Protein AF-A0A520I9J9-F1 (afdb_monomer_lite)

Structure (mmCIF, N/CA/C/O backbone):
data_AF-A0A520I9J9-F1
#
_entry.id   AF-A0A520I9J9-F1
#
loop_
_atom_site.group_PDB
_atom_site.id
_atom_site.type_symbol
_atom_site.label_atom_id
_atom_site.label_alt_id
_atom_site.label_comp_id
_atom_site.label_asym_id
_atom_site.label_entity_id
_atom_site.label_seq_id
_atom_site.pdbx_PDB_ins_code
_atom_site.Cartn_x
_atom_site.Cartn_y
_atom_site.Cartn_z
_atom_site.occupancy
_atom_site.B_iso_or_equiv
_atom_site.auth_seq_id
_atom_site.auth_comp_id
_atom_site.auth_asym_id
_atom_site.auth_atom_id
_atom_site.pdbx_PDB_model_num
ATOM 1 N N . MET A 1 1 ? 18.509 9.317 -24.321 1.00 61.00 1 MET A N 1
ATOM 2 C CA . MET A 1 1 ? 17.948 8.935 -23.003 1.00 61.00 1 MET A CA 1
ATOM 3 C C . MET A 1 1 ? 18.996 9.174 -21.924 1.00 61.00 1 MET A C 1
ATOM 5 O O . MET A 1 1 ? 20.173 9.001 -22.215 1.00 61.00 1 MET A O 1
ATOM 9 N N . SER A 1 2 ? 18.606 9.590 -20.712 1.00 85.62 2 SER A N 1
ATOM 10 C CA . SER A 1 2 ? 19.554 9.721 -19.590 1.00 85.62 2 SER A CA 1
ATOM 11 C C . SER A 1 2 ? 20.152 8.356 -19.222 1.00 85.62 2 SER A C 1
ATOM 13 O O . SER A 1 2 ? 19.470 7.339 -19.356 1.00 85.62 2 SER A O 1
ATOM 15 N N . LYS A 1 3 ? 21.386 8.324 -18.694 1.00 89.19 3 LYS A N 1
ATOM 16 C CA . LYS A 1 3 ? 22.019 7.098 -18.164 1.00 89.19 3 LYS A CA 1
ATOM 17 C C . LYS A 1 3 ? 21.125 6.389 -17.140 1.00 89.19 3 LYS A C 1
ATOM 19 O O . LYS A 1 3 ? 21.015 5.170 -17.158 1.00 89.19 3 LYS A O 1
ATOM 24 N N . THR A 1 4 ? 20.441 7.157 -16.292 1.00 89.75 4 THR A N 1
ATOM 25 C CA . THR A 1 4 ? 19.487 6.630 -15.305 1.00 89.75 4 THR A CA 1
ATOM 26 C C . THR A 1 4 ? 18.244 6.023 -15.944 1.00 89.75 4 THR A C 1
ATOM 28 O O . THR A 1 4 ? 17.786 4.984 -15.486 1.00 89.75 4 THR A O 1
ATOM 31 N N . THR A 1 5 ? 17.718 6.626 -17.013 1.00 90.94 5 THR A N 1
AT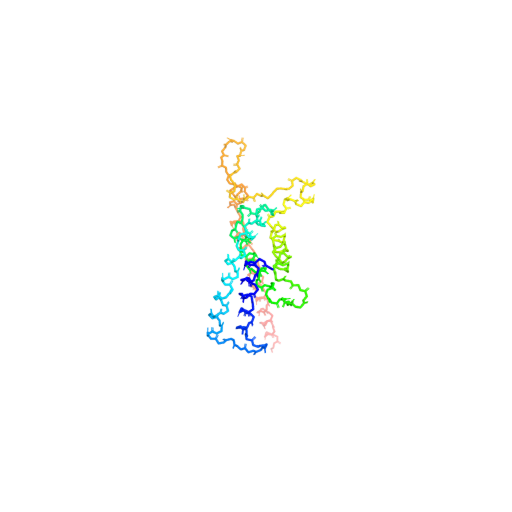OM 32 C CA . THR A 1 5 ? 16.583 6.069 -17.762 1.00 90.94 5 THR A CA 1
ATOM 33 C C . THR A 1 5 ? 16.965 4.739 -18.400 1.00 90.94 5 THR A C 1
ATOM 35 O O . THR A 1 5 ? 16.235 3.773 -18.251 1.00 90.94 5 THR A O 1
ATOM 38 N N . ILE A 1 6 ? 18.136 4.656 -19.038 1.00 92.81 6 ILE A N 1
ATOM 39 C CA . ILE A 1 6 ? 18.615 3.416 -19.668 1.00 92.81 6 ILE A CA 1
ATOM 40 C C . ILE A 1 6 ? 18.809 2.311 -18.623 1.00 92.81 6 ILE A C 1
ATOM 42 O O . ILE A 1 6 ? 18.350 1.191 -18.822 1.00 92.81 6 ILE A O 1
ATOM 46 N N . ALA A 1 7 ? 19.447 2.632 -17.492 1.00 93.56 7 ALA A N 1
ATOM 47 C CA . ALA A 1 7 ? 19.636 1.680 -16.399 1.00 93.56 7 ALA A CA 1
ATOM 48 C C . ALA A 1 7 ? 18.300 1.172 -15.836 1.00 93.56 7 ALA A C 1
ATOM 50 O O . ALA A 1 7 ? 18.178 -0.005 -15.507 1.00 93.56 7 ALA A O 1
ATOM 51 N N . LEU A 1 8 ? 17.296 2.050 -15.753 1.00 94.50 8 LEU A N 1
ATOM 52 C CA . LEU A 1 8 ? 15.964 1.680 -15.300 1.00 94.50 8 LEU A CA 1
ATOM 53 C C . LEU A 1 8 ? 15.271 0.729 -16.281 1.00 94.50 8 LEU A C 1
ATOM 55 O O . LEU A 1 8 ? 14.773 -0.304 -15.852 1.00 94.50 8 LEU A O 1
ATOM 59 N N . GLU A 1 9 ? 15.271 1.050 -17.576 1.00 94.88 9 GLU A N 1
ATOM 60 C CA . GLU A 1 9 ? 14.683 0.187 -18.612 1.00 94.88 9 GLU A CA 1
ATOM 61 C C . GLU A 1 9 ? 15.339 -1.199 -18.621 1.00 94.88 9 GLU A C 1
ATOM 63 O O . GLU A 1 9 ? 14.649 -2.214 -18.677 1.00 94.88 9 GLU A O 1
ATOM 68 N N . HIS A 1 10 ? 16.667 -1.254 -18.487 1.00 94.44 10 HIS A N 1
ATOM 69 C CA . HIS A 1 10 ? 17.396 -2.517 -18.405 1.00 94.44 10 HIS A CA 1
ATOM 70 C C . HIS A 1 10 ? 16.993 -3.340 -17.174 1.00 94.44 10 HIS A C 1
ATOM 72 O O . HIS A 1 10 ? 16.712 -4.530 -17.294 1.00 94.44 10 HIS A O 1
ATOM 78 N N . ALA A 1 11 ? 16.939 -2.719 -15.991 1.00 94.69 11 ALA A N 1
ATOM 79 C CA . ALA A 1 11 ? 16.547 -3.412 -14.765 1.00 94.69 11 ALA A CA 1
ATOM 80 C C . ALA A 1 11 ? 15.098 -3.929 -14.837 1.00 94.69 11 ALA A C 1
ATOM 82 O O . ALA A 1 11 ? 14.816 -5.042 -14.406 1.00 94.69 11 ALA A O 1
ATOM 83 N N . VAL A 1 12 ? 14.184 -3.159 -15.435 1.00 95.81 12 VAL A N 1
ATOM 84 C CA . VAL A 1 12 ? 12.790 -3.577 -15.654 1.00 95.81 12 VAL A CA 1
ATOM 85 C C . VAL A 1 12 ? 12.706 -4.746 -16.633 1.00 95.81 12 VAL A C 1
ATOM 87 O O . VAL A 1 12 ? 11.994 -5.714 -16.364 1.00 95.81 12 VAL A O 1
ATOM 90 N N . ALA A 1 13 ? 13.459 -4.700 -17.734 1.00 94.81 13 ALA A N 1
ATOM 91 C CA . ALA A 1 13 ? 13.534 -5.807 -18.682 1.00 94.81 13 ALA A CA 1
ATOM 92 C C . ALA A 1 13 ? 14.060 -7.092 -18.017 1.00 94.81 13 ALA A C 1
ATOM 94 O O . ALA A 1 13 ? 13.535 -8.171 -18.280 1.00 94.81 13 ALA A O 1
ATOM 95 N N . GLU A 1 14 ? 15.034 -6.983 -17.109 1.00 94.50 14 GLU A N 1
ATOM 96 C CA . GLU A 1 14 ? 15.558 -8.116 -16.338 1.00 94.50 14 GLU A CA 1
ATOM 97 C C . GLU A 1 14 ? 14.515 -8.706 -15.376 1.00 94.50 14 GLU A C 1
ATOM 99 O O . GLU A 1 14 ? 14.405 -9.930 -15.273 1.00 94.50 14 GLU A O 1
ATOM 104 N N . VAL A 1 15 ? 13.694 -7.871 -14.723 1.00 94.25 15 VAL A N 1
ATOM 105 C CA . VAL A 1 15 ? 12.554 -8.359 -13.924 1.00 94.25 15 VAL A CA 1
ATOM 106 C C . VAL A 1 15 ? 11.587 -9.141 -14.811 1.00 94.25 15 VAL A C 1
ATOM 108 O O . VAL A 1 15 ? 11.215 -10.262 -14.471 1.00 94.25 15 VAL A O 1
ATOM 111 N N . ILE A 1 16 ? 11.201 -8.576 -15.959 1.00 92.81 16 ILE A N 1
ATOM 112 C CA . ILE A 1 16 ? 10.233 -9.192 -16.879 1.00 92.81 16 ILE A CA 1
ATOM 113 C C . ILE A 1 16 ? 10.770 -10.515 -17.439 1.00 92.81 16 ILE A C 1
ATOM 115 O O . ILE A 1 16 ? 10.036 -11.499 -17.469 1.00 92.81 16 ILE A O 1
ATOM 119 N N . ALA A 1 17 ? 12.050 -10.573 -17.814 1.00 92.56 17 ALA A N 1
ATOM 120 C CA . ALA A 1 17 ? 12.686 -11.773 -18.358 1.00 92.56 17 ALA A CA 1
ATOM 121 C C . ALA A 1 17 ? 12.743 -12.945 -17.361 1.00 92.56 17 ALA A C 1
ATOM 123 O O . ALA A 1 17 ? 12.765 -14.103 -17.772 1.00 92.56 17 ALA A O 1
ATOM 124 N N . ASN A 1 18 ? 12.761 -12.658 -16.055 1.00 92.06 18 ASN A N 1
ATOM 125 C CA . ASN A 1 18 ? 12.791 -13.676 -15.004 1.00 92.06 18 ASN A CA 1
ATOM 126 C C . ASN A 1 18 ? 11.399 -14.056 -14.473 1.00 92.06 18 ASN A C 1
ATOM 128 O O . ASN A 1 18 ? 11.303 -14.886 -13.565 1.00 92.06 18 ASN A O 1
ATOM 132 N N . ARG A 1 19 ? 10.313 -13.496 -15.025 1.00 87.25 19 ARG A N 1
ATOM 133 C CA . ARG A 1 19 ? 8.951 -13.890 -14.646 1.00 87.25 19 ARG A CA 1
ATOM 134 C C . ARG A 1 19 ? 8.604 -15.276 -15.198 1.00 87.25 19 ARG A C 1
ATOM 136 O O . ARG A 1 19 ? 8.955 -15.591 -16.336 1.00 87.25 19 ARG A O 1
ATOM 143 N N . PRO A 1 20 ? 7.902 -16.114 -14.418 1.00 87.75 20 PRO A N 1
ATOM 144 C CA . PRO A 1 20 ? 7.392 -17.374 -14.934 1.00 87.75 20 PRO A CA 1
ATOM 145 C C . PRO A 1 20 ? 6.323 -17.118 -16.002 1.00 87.75 20 PRO A C 1
ATOM 147 O O . PRO A 1 20 ? 5.615 -16.109 -15.969 1.00 87.75 20 PRO A O 1
ATOM 150 N N . ALA A 1 21 ? 6.180 -18.060 -16.934 1.00 85.88 21 ALA A N 1
ATOM 151 C CA . ALA A 1 21 ? 5.060 -18.050 -17.865 1.00 85.88 21 ALA A CA 1
ATOM 152 C C . ALA A 1 21 ? 3.721 -18.183 -17.104 1.00 85.88 21 ALA A C 1
ATOM 154 O O . ALA A 1 21 ? 3.693 -18.779 -16.020 1.00 85.88 21 ALA A O 1
ATOM 155 N N . PRO A 1 22 ? 2.607 -17.666 -17.655 1.00 84.69 22 PRO A N 1
ATOM 156 C CA . PRO A 1 22 ? 1.294 -17.790 -17.030 1.00 84.69 22 PRO A CA 1
ATOM 157 C C . PRO A 1 22 ? 0.969 -19.249 -16.684 1.00 84.69 22 PRO A C 1
ATOM 159 O O . PRO A 1 22 ? 1.061 -20.129 -17.536 1.00 84.69 22 PRO A O 1
ATOM 162 N N . GLY A 1 23 ? 0.609 -19.506 -15.425 1.00 85.56 23 GLY A N 1
ATOM 163 C CA . GLY A 1 23 ? 0.272 -20.848 -14.935 1.00 85.56 23 GLY A CA 1
ATOM 164 C C . GLY A 1 23 ? 1.463 -21.733 -14.546 1.00 85.56 23 GLY A C 1
ATOM 165 O O . GLY A 1 23 ? 1.248 -22.860 -14.109 1.00 85.56 23 GLY A O 1
ATOM 166 N N . VAL A 1 24 ? 2.705 -21.248 -14.654 1.00 90.88 24 VAL A N 1
ATOM 167 C CA . VAL A 1 24 ? 3.907 -22.000 -14.261 1.00 90.88 24 VAL A CA 1
ATOM 168 C C . VAL A 1 24 ? 4.433 -21.503 -12.915 1.00 90.88 24 VAL A C 1
ATOM 170 O O . VAL A 1 24 ? 4.550 -20.302 -12.675 1.00 90.88 24 VAL A O 1
ATOM 173 N N . ALA A 1 25 ? 4.791 -22.430 -12.026 1.00 88.81 25 ALA A N 1
ATOM 174 C CA . ALA A 1 25 ? 5.438 -22.076 -10.770 1.00 88.81 25 ALA A CA 1
ATOM 175 C C . ALA A 1 25 ? 6.8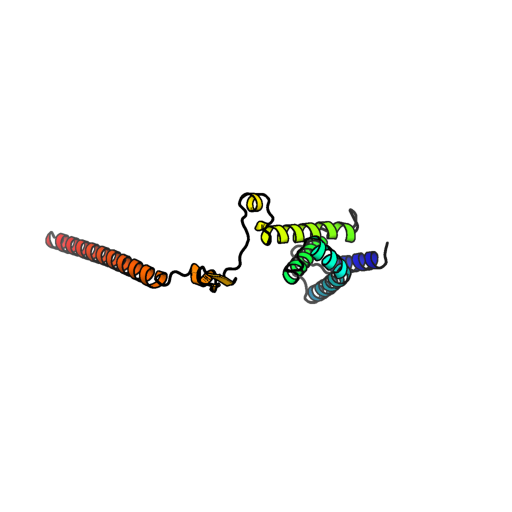66 -21.546 -11.030 1.00 88.81 25 ALA A C 1
ATOM 177 O O . ALA A 1 25 ? 7.643 -22.203 -11.727 1.00 88.81 25 ALA A O 1
ATOM 178 N N . PRO A 1 26 ? 7.257 -20.390 -10.462 1.00 89.94 26 PRO A N 1
ATOM 179 C CA . PRO A 1 26 ? 8.605 -19.865 -10.636 1.00 89.94 26 PRO A CA 1
ATOM 180 C C . PRO A 1 26 ? 9.636 -20.739 -9.922 1.00 89.94 26 PRO A C 1
ATOM 182 O O . PRO A 1 26 ? 9.460 -21.092 -8.751 1.00 89.94 26 PRO A O 1
ATOM 185 N N . THR A 1 27 ? 10.745 -21.023 -10.605 1.00 93.06 27 THR A N 1
ATOM 186 C CA . THR A 1 27 ? 11.903 -21.705 -10.011 1.00 93.06 27 THR A CA 1
ATOM 187 C C . THR A 1 27 ? 12.578 -20.829 -8.950 1.00 93.06 27 THR A C 1
ATOM 189 O O . THR A 1 27 ? 12.511 -19.600 -9.006 1.00 93.06 27 THR A O 1
ATOM 192 N N . MET A 1 28 ? 13.299 -21.441 -8.003 1.00 92.56 28 MET A N 1
ATOM 193 C CA . MET A 1 28 ? 14.046 -20.697 -6.972 1.00 92.56 28 MET A CA 1
ATOM 194 C C . MET A 1 28 ? 15.021 -19.677 -7.573 1.00 92.56 28 MET A C 1
ATOM 196 O O . MET A 1 28 ? 15.128 -18.555 -7.085 1.00 92.56 28 MET A O 1
ATOM 200 N N . ARG A 1 29 ? 15.691 -20.038 -8.673 1.00 92.94 29 ARG A N 1
ATOM 201 C CA . ARG A 1 29 ? 16.609 -19.139 -9.380 1.00 92.94 29 ARG A CA 1
ATOM 202 C C . ARG A 1 29 ? 15.879 -17.937 -9.982 1.00 92.94 29 ARG A C 1
ATOM 204 O O . ARG A 1 29 ? 16.360 -16.820 -9.830 1.00 92.94 29 ARG A O 1
ATOM 211 N N . GLN A 1 30 ? 14.735 -18.156 -10.632 1.00 92.38 30 GLN A N 1
ATOM 212 C CA . GLN A 1 30 ? 13.920 -17.072 -11.192 1.00 92.38 30 GLN A CA 1
ATOM 213 C C . GLN A 1 30 ? 13.443 -16.106 -10.109 1.00 92.38 30 GLN A C 1
ATOM 215 O O . GLN A 1 30 ? 13.555 -14.903 -10.304 1.00 92.38 30 GLN A O 1
ATOM 220 N N . ARG A 1 31 ? 12.993 -16.620 -8.954 1.00 91.00 31 ARG A N 1
ATOM 221 C CA . ARG A 1 31 ? 12.587 -15.784 -7.810 1.00 91.00 31 ARG A CA 1
ATOM 222 C C . ARG A 1 31 ? 13.722 -14.869 -7.357 1.00 91.00 31 ARG A C 1
ATOM 224 O O . ARG A 1 31 ? 13.572 -13.658 -7.379 1.00 91.00 31 ARG A O 1
ATOM 231 N N . ILE A 1 32 ? 14.891 -15.444 -7.065 1.00 94.06 32 ILE A N 1
ATOM 232 C CA . ILE A 1 32 ? 16.059 -14.684 -6.594 1.00 94.06 32 ILE A CA 1
ATOM 233 C C . ILE A 1 32 ? 16.489 -13.618 -7.614 1.00 94.06 32 ILE A C 1
ATOM 235 O O . ILE A 1 32 ? 16.821 -12.495 -7.235 1.00 94.06 32 ILE A O 1
ATOM 239 N N . LEU A 1 33 ? 16.503 -13.957 -8.908 1.00 93.88 33 LEU A N 1
ATOM 240 C CA . LEU A 1 33 ? 16.885 -13.011 -9.959 1.00 93.88 33 LEU A CA 1
ATOM 241 C C . LEU A 1 33 ? 15.845 -11.898 -10.134 1.00 93.88 33 LEU A C 1
ATOM 243 O O . LEU A 1 33 ? 16.229 -10.733 -10.232 1.00 93.88 33 LEU A O 1
ATOM 247 N N . ALA A 1 34 ? 14.554 -12.233 -10.112 1.00 91.88 34 ALA A N 1
ATOM 248 C CA . ALA A 1 34 ? 13.472 -11.258 -10.179 1.00 91.88 34 ALA A CA 1
ATOM 249 C C . ALA A 1 34 ? 13.504 -10.300 -8.978 1.00 91.88 34 ALA A C 1
ATOM 251 O O . ALA A 1 34 ? 13.451 -9.088 -9.176 1.00 91.88 34 ALA A O 1
ATOM 252 N N . ASP A 1 35 ? 13.683 -10.816 -7.759 1.00 93.50 35 ASP A N 1
ATOM 253 C CA . ASP A 1 35 ? 13.762 -10.012 -6.534 1.00 93.50 35 ASP A CA 1
ATOM 254 C C . ASP A 1 35 ? 14.975 -9.076 -6.554 1.00 93.50 35 ASP A C 1
ATOM 256 O O . ASP A 1 35 ? 14.875 -7.892 -6.223 1.00 93.50 35 ASP A O 1
ATOM 260 N N . ARG A 1 36 ? 16.133 -9.574 -7.007 1.00 95.31 36 ARG A N 1
ATOM 261 C CA . ARG A 1 36 ? 17.348 -8.763 -7.148 1.00 95.31 36 ARG A CA 1
ATOM 262 C C . ARG A 1 36 ? 17.168 -7.647 -8.175 1.00 95.31 36 ARG A C 1
ATOM 264 O O . ARG A 1 36 ? 17.564 -6.509 -7.913 1.00 95.31 36 ARG A O 1
ATOM 271 N N . ALA A 1 37 ? 16.589 -7.962 -9.331 1.00 94.69 37 ALA A N 1
ATOM 272 C CA . ALA A 1 37 ? 16.315 -6.981 -10.374 1.00 94.69 37 ALA A CA 1
ATOM 273 C C . ALA A 1 37 ? 15.279 -5.947 -9.897 1.00 94.69 37 ALA A C 1
ATOM 275 O O . ALA A 1 37 ? 15.466 -4.745 -10.093 1.00 94.69 37 ALA A O 1
ATOM 276 N N . PHE A 1 38 ? 14.248 -6.378 -9.167 1.00 96.19 38 PHE A N 1
ATOM 277 C CA . PHE A 1 38 ? 13.250 -5.491 -8.571 1.00 96.19 38 PHE A CA 1
ATOM 278 C C . PHE A 1 38 ? 13.870 -4.547 -7.531 1.00 96.19 38 PHE A C 1
ATOM 280 O O . PHE A 1 38 ? 13.644 -3.336 -7.577 1.00 96.19 38 PHE A O 1
ATOM 287 N N . ALA A 1 39 ? 14.738 -5.055 -6.654 1.00 96.31 39 ALA A N 1
ATOM 288 C CA . ALA A 1 39 ? 15.484 -4.229 -5.707 1.00 96.31 39 ALA A CA 1
ATOM 289 C C . ALA A 1 39 ? 16.368 -3.184 -6.417 1.00 96.31 39 ALA A C 1
ATOM 291 O O . ALA A 1 39 ? 16.483 -2.043 -5.958 1.00 96.31 39 ALA A O 1
ATOM 292 N N . ALA A 1 40 ? 16.959 -3.531 -7.566 1.00 96.50 40 ALA A N 1
ATOM 293 C CA . ALA A 1 40 ? 17.713 -2.582 -8.382 1.00 96.50 40 ALA A CA 1
ATOM 294 C C . ALA A 1 40 ? 16.813 -1.476 -8.965 1.00 96.50 40 ALA A C 1
ATOM 296 O O . ALA A 1 40 ? 17.185 -0.301 -8.908 1.00 96.50 40 ALA A O 1
ATOM 297 N N . VAL A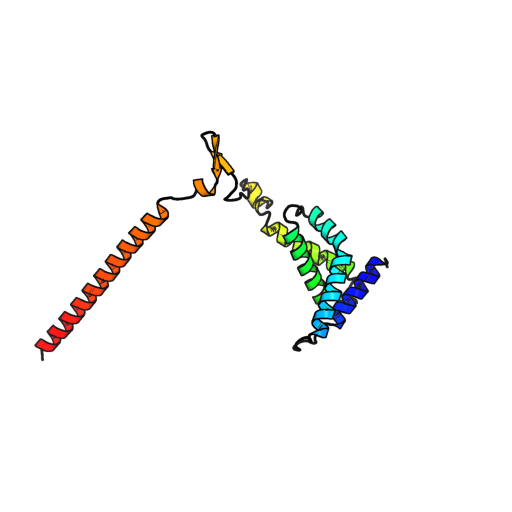 1 41 ? 15.614 -1.822 -9.449 1.00 97.00 41 VAL A N 1
ATOM 298 C CA . VAL A 1 41 ? 14.605 -0.845 -9.898 1.00 97.00 41 VAL A CA 1
ATOM 299 C C . VAL A 1 41 ? 14.253 0.126 -8.769 1.00 97.00 41 VAL A C 1
ATOM 301 O O . VAL A 1 41 ? 14.327 1.344 -8.967 1.00 97.00 41 VAL A O 1
ATOM 304 N N . LEU A 1 42 ? 13.934 -0.387 -7.574 1.00 97.19 42 LEU A N 1
ATOM 305 C CA . LEU A 1 42 ? 13.611 0.445 -6.410 1.00 97.19 42 LEU A CA 1
ATOM 306 C C . LEU A 1 42 ? 14.761 1.389 -6.053 1.00 97.19 42 LEU A C 1
ATOM 308 O O . LEU A 1 42 ? 14.537 2.581 -5.843 1.00 97.19 42 LEU A O 1
ATOM 312 N N . LYS A 1 43 ? 16.007 0.903 -6.075 1.00 97.12 43 LYS A N 1
ATOM 313 C CA . LYS A 1 43 ? 17.194 1.727 -5.806 1.00 97.12 43 LYS A CA 1
ATOM 314 C C . LYS A 1 43 ? 17.350 2.880 -6.803 1.00 97.12 43 LYS A C 1
ATOM 316 O O . LYS A 1 43 ? 17.693 3.991 -6.396 1.00 97.12 43 LYS A O 1
ATOM 321 N N . ILE A 1 44 ? 17.090 2.640 -8.091 1.00 96.56 44 ILE A N 1
ATOM 322 C CA . ILE A 1 44 ? 17.172 3.671 -9.141 1.00 96.56 44 ILE A CA 1
ATOM 323 C C . ILE A 1 44 ? 16.045 4.703 -8.985 1.00 96.56 44 ILE A C 1
ATOM 325 O O . ILE A 1 44 ? 16.278 5.905 -9.134 1.00 96.56 44 ILE A O 1
ATOM 329 N N . ILE A 1 45 ? 14.827 4.253 -8.672 1.00 95.88 45 ILE A N 1
ATOM 330 C CA . ILE A 1 45 ? 13.642 5.111 -8.536 1.00 95.88 45 ILE A CA 1
ATOM 331 C C . ILE A 1 45 ? 13.581 5.838 -7.181 1.00 95.88 45 ILE A C 1
ATOM 333 O O . ILE A 1 45 ? 12.916 6.872 -7.087 1.00 95.88 45 ILE A O 1
ATOM 337 N N . ALA A 1 46 ? 14.301 5.384 -6.153 1.00 96.38 46 ALA A N 1
ATOM 338 C CA . ALA A 1 46 ? 14.218 5.911 -4.789 1.00 96.38 46 ALA A CA 1
ATOM 339 C C . ALA A 1 46 ? 14.237 7.453 -4.678 1.00 96.38 46 ALA A C 1
ATOM 341 O O . ALA A 1 46 ? 13.369 7.999 -3.997 1.00 96.38 46 ALA A O 1
ATOM 342 N N . PRO A 1 47 ? 15.120 8.216 -5.361 1.00 95.69 47 PRO A N 1
ATOM 343 C CA . PRO A 1 47 ? 15.087 9.682 -5.293 1.00 95.69 47 PRO A CA 1
ATOM 344 C C . PRO A 1 47 ? 13.749 10.287 -5.738 1.00 95.69 47 PRO A C 1
ATOM 346 O O . PRO A 1 47 ? 13.311 11.301 -5.196 1.00 95.69 47 PRO A O 1
ATOM 349 N N . ARG A 1 48 ? 13.087 9.652 -6.708 1.00 94.50 48 ARG A N 1
ATOM 350 C CA . ARG A 1 48 ? 11.789 10.070 -7.230 1.00 94.50 48 ARG A CA 1
ATOM 351 C C . ARG A 1 48 ? 10.653 9.728 -6.273 1.00 94.50 48 ARG A C 1
ATOM 353 O O . ARG A 1 48 ? 9.784 10.570 -6.074 1.00 94.50 48 ARG A O 1
ATOM 360 N N . ILE A 1 49 ? 10.693 8.552 -5.645 1.00 97.00 49 ILE A N 1
ATOM 361 C CA . ILE A 1 49 ? 9.764 8.194 -4.560 1.00 97.00 49 ILE A CA 1
ATOM 362 C C . ILE A 1 49 ? 9.856 9.242 -3.452 1.00 97.00 49 ILE A C 1
ATOM 364 O O . ILE A 1 49 ? 8.854 9.862 -3.115 1.00 97.00 49 ILE A O 1
ATOM 368 N N . ARG A 1 50 ? 11.072 9.560 -2.989 1.00 97.50 50 ARG A N 1
ATOM 369 C CA . ARG A 1 50 ? 11.296 10.606 -1.975 1.00 97.50 50 ARG A CA 1
ATOM 370 C C . ARG A 1 50 ? 10.730 11.965 -2.375 1.00 97.50 50 ARG A C 1
ATOM 372 O O . ARG A 1 50 ? 10.226 12.697 -1.529 1.00 97.50 50 ARG A O 1
ATOM 379 N N . HIS A 1 51 ? 10.851 12.334 -3.649 1.00 96.69 51 HIS A N 1
ATOM 380 C CA . HIS A 1 51 ? 10.265 13.570 -4.160 1.00 96.69 51 HIS A CA 1
ATOM 381 C C . HIS A 1 51 ? 8.733 13.541 -4.082 1.00 96.69 51 HIS A C 1
ATOM 383 O O . HIS A 1 51 ? 8.142 14.475 -3.541 1.00 96.69 51 HIS A O 1
ATOM 389 N N . PHE A 1 52 ? 8.096 12.465 -4.551 1.00 96.94 52 PHE A N 1
ATOM 390 C CA . PHE A 1 52 ? 6.640 12.358 -4.517 1.00 96.94 52 PHE A CA 1
ATOM 391 C C . PHE A 1 52 ? 6.079 12.242 -3.096 1.00 96.94 52 PHE A C 1
ATOM 393 O O . PHE A 1 52 ? 5.097 12.914 -2.805 1.00 96.94 52 PHE A O 1
ATOM 400 N N . ILE A 1 53 ? 6.712 11.497 -2.185 1.00 96.88 53 ILE A N 1
ATOM 401 C CA . ILE A 1 53 ? 6.274 11.419 -0.778 1.00 96.88 53 ILE A CA 1
ATOM 402 C C . ILE A 1 53 ? 6.176 12.824 -0.166 1.00 96.88 53 ILE A C 1
ATOM 404 O O . ILE A 1 53 ? 5.151 13.179 0.418 1.00 96.88 53 ILE A O 1
ATOM 408 N N . ARG A 1 54 ? 7.197 13.668 -0.381 1.00 96.69 54 ARG A N 1
ATOM 409 C CA . ARG A 1 54 ? 7.179 15.067 0.077 1.00 96.69 54 ARG A CA 1
ATOM 410 C C . ARG A 1 54 ? 6.100 15.891 -0.620 1.00 96.69 54 ARG A C 1
ATOM 412 O O . ARG A 1 54 ? 5.388 16.631 0.047 1.00 96.69 54 ARG A O 1
ATOM 419 N N . GLN A 1 55 ? 5.955 15.756 -1.940 1.00 95.38 55 GLN A N 1
ATOM 420 C CA . GLN A 1 55 ? 4.951 16.497 -2.712 1.00 95.38 55 GLN A CA 1
ATOM 421 C C . GLN A 1 55 ? 3.515 16.179 -2.264 1.00 95.38 55 GLN A C 1
ATOM 423 O O . GLN A 1 55 ? 2.659 17.060 -2.260 1.00 95.38 55 GLN A O 1
ATOM 428 N N . TYR A 1 56 ? 3.254 14.931 -1.879 1.00 94.12 56 TYR A N 1
ATOM 429 C CA . TYR A 1 56 ? 1.950 14.484 -1.393 1.00 94.12 56 TYR A CA 1
ATOM 430 C C . TYR A 1 56 ? 1.737 14.745 0.107 1.00 94.12 56 TYR A C 1
ATOM 432 O O . TYR A 1 56 ? 0.665 14.435 0.620 1.00 94.12 56 TYR A O 1
ATOM 440 N N . GLY A 1 57 ? 2.712 15.345 0.801 1.00 92.56 57 GLY A N 1
ATOM 441 C CA . GLY A 1 57 ? 2.612 15.695 2.220 1.00 92.56 57 GLY A CA 1
ATOM 442 C C . GLY A 1 57 ? 2.718 14.501 3.172 1.00 92.56 57 GLY A C 1
ATOM 443 O O . GLY A 1 57 ? 2.341 14.615 4.330 1.00 92.56 57 GLY A O 1
ATOM 444 N N . LEU A 1 58 ? 3.233 13.359 2.712 1.00 94.69 58 LEU A N 1
ATOM 445 C CA . LEU A 1 58 ? 3.257 12.097 3.461 1.00 94.69 58 LEU A CA 1
ATOM 446 C C . LEU A 1 58 ? 4.548 11.894 4.271 1.00 94.69 58 LEU A C 1
ATOM 448 O O . LEU A 1 58 ? 4.891 10.773 4.624 1.00 94.69 58 LEU A O 1
ATOM 452 N N . THR A 1 59 ? 5.282 12.965 4.587 1.00 93.50 59 THR A N 1
ATOM 453 C CA . THR A 1 59 ? 6.555 12.879 5.328 1.00 93.50 59 THR A CA 1
ATOM 454 C C . THR A 1 59 ? 6.389 12.250 6.717 1.00 93.50 59 THR A C 1
ATOM 456 O O . THR A 1 59 ? 7.287 11.548 7.164 1.00 93.50 59 THR A O 1
ATOM 459 N N . GLY A 1 60 ? 5.242 12.461 7.376 1.00 90.31 60 GLY A N 1
ATOM 460 C CA . GLY A 1 60 ? 4.915 11.827 8.662 1.00 90.31 60 GLY A CA 1
ATOM 461 C C . GLY A 1 60 ? 4.518 10.348 8.566 1.00 90.31 60 GLY A C 1
ATOM 462 O O . GLY A 1 60 ? 4.406 9.689 9.589 1.00 90.31 60 GLY A O 1
ATOM 463 N N . HIS A 1 61 ? 4.332 9.826 7.349 1.00 93.06 61 HIS A N 1
ATOM 464 C CA . HIS A 1 61 ? 3.946 8.440 7.055 1.00 93.06 61 HIS A CA 1
ATOM 465 C C . HIS A 1 61 ? 4.925 7.828 6.050 1.00 93.06 61 HIS A C 1
ATOM 467 O O . HIS A 1 61 ? 4.532 7.258 5.031 1.00 93.06 61 HIS A O 1
ATOM 473 N N . TRP A 1 62 ? 6.219 8.050 6.288 1.00 94.75 62 TRP A N 1
ATOM 474 C CA . TRP A 1 62 ? 7.262 7.748 5.316 1.00 94.75 62 TRP A CA 1
ATOM 475 C C . TRP A 1 62 ? 7.297 6.265 4.939 1.00 94.75 62 TRP A C 1
ATOM 477 O O . TRP A 1 62 ? 7.278 5.945 3.751 1.00 94.75 62 TRP A O 1
ATOM 487 N N . ASP A 1 63 ? 7.294 5.384 5.937 1.00 96.00 63 ASP A N 1
ATOM 488 C CA . ASP A 1 63 ? 7.417 3.938 5.736 1.00 96.00 63 ASP A CA 1
ATOM 489 C C . ASP A 1 63 ? 6.227 3.382 4.942 1.00 96.00 63 ASP A C 1
ATOM 491 O O . ASP A 1 63 ? 6.411 2.667 3.953 1.00 96.00 63 ASP A O 1
ATOM 495 N N . ASP A 1 64 ? 5.006 3.799 5.290 1.00 96.31 64 ASP A N 1
ATOM 496 C CA . ASP A 1 64 ? 3.788 3.423 4.564 1.00 96.31 64 ASP A CA 1
ATOM 497 C C . ASP A 1 64 ? 3.809 3.932 3.118 1.00 96.31 64 ASP A C 1
ATOM 499 O O . ASP A 1 64 ? 3.425 3.228 2.177 1.00 96.31 64 ASP A O 1
ATOM 503 N N . ALA A 1 65 ? 4.269 5.169 2.918 1.00 97.25 65 ALA A N 1
ATOM 504 C CA . ALA A 1 65 ? 4.341 5.785 1.602 1.00 97.25 65 ALA A CA 1
ATOM 505 C C . ALA A 1 65 ? 5.408 5.126 0.716 1.00 97.25 65 ALA A C 1
ATOM 507 O O . ALA A 1 65 ? 5.188 4.960 -0.489 1.00 97.25 65 ALA A O 1
ATOM 508 N N . GLU A 1 66 ? 6.533 4.704 1.293 1.00 97.12 66 GLU A N 1
ATOM 509 C CA . GLU A 1 66 ? 7.572 3.942 0.604 1.00 97.12 66 GLU A CA 1
ATOM 510 C C . GLU A 1 66 ? 7.060 2.561 0.175 1.00 97.12 66 GLU A C 1
ATOM 512 O O . GLU A 1 66 ? 7.222 2.186 -0.991 1.00 97.12 66 GLU A O 1
ATOM 517 N N . GLN A 1 67 ? 6.351 1.849 1.056 1.00 96.62 67 GLN A N 1
ATOM 518 C CA . GLN A 1 67 ? 5.730 0.563 0.725 1.00 96.62 67 GLN A CA 1
ATOM 519 C C . GLN A 1 67 ? 4.660 0.696 -0.367 1.00 96.62 67 GLN A C 1
ATOM 521 O O . GLN A 1 67 ? 4.670 -0.063 -1.339 1.00 96.62 67 GLN A O 1
ATOM 526 N N . CYS A 1 68 ? 3.779 1.697 -0.272 1.00 97.25 68 CYS A N 1
ATOM 527 C CA . CYS A 1 68 ? 2.785 1.976 -1.314 1.00 97.25 68 CYS A CA 1
ATOM 528 C C . CYS A 1 68 ? 3.455 2.264 -2.665 1.00 97.25 68 CYS A C 1
ATOM 530 O O . CYS A 1 68 ? 3.005 1.783 -3.707 1.00 97.25 68 CYS A O 1
ATOM 532 N N . CYS A 1 69 ? 4.570 2.997 -2.662 1.00 97.56 69 CYS A N 1
ATOM 533 C CA . CYS A 1 69 ? 5.354 3.224 -3.870 1.00 97.56 69 CYS A CA 1
ATOM 534 C C . CYS A 1 69 ? 5.973 1.932 -4.419 1.00 97.56 69 CYS A C 1
ATOM 536 O O . CYS A 1 69 ? 5.965 1.742 -5.633 1.00 97.56 69 CYS A O 1
ATOM 538 N N . ALA A 1 70 ? 6.479 1.035 -3.568 1.00 97.06 70 ALA A N 1
ATOM 539 C CA . ALA A 1 70 ? 7.011 -0.257 -4.004 1.00 97.06 70 ALA A CA 1
ATOM 540 C C . ALA A 1 70 ? 5.928 -1.127 -4.670 1.00 97.06 70 ALA A C 1
ATOM 542 O O . ALA A 1 70 ? 6.171 -1.690 -5.739 1.00 97.06 70 ALA A O 1
ATOM 543 N N . ILE A 1 71 ? 4.713 -1.155 -4.111 1.00 96.19 71 ILE A N 1
ATOM 544 C CA . ILE A 1 71 ? 3.542 -1.804 -4.729 1.00 96.19 71 ILE A CA 1
ATOM 545 C C . ILE A 1 71 ? 3.225 -1.158 -6.084 1.00 96.19 71 ILE A C 1
ATOM 547 O O . ILE A 1 71 ? 3.033 -1.862 -7.077 1.00 96.19 71 ILE A O 1
ATOM 551 N N . GLY A 1 72 ? 3.234 0.176 -6.154 1.00 96.88 72 GLY A N 1
ATOM 552 C CA . GLY A 1 72 ? 3.027 0.917 -7.398 1.00 96.88 72 GLY A CA 1
ATOM 553 C C . GLY A 1 72 ? 4.066 0.590 -8.470 1.00 96.88 72 GLY A C 1
ATOM 554 O O . GLY A 1 72 ? 3.712 0.407 -9.633 1.00 96.88 72 GLY A O 1
ATOM 555 N N . VAL A 1 73 ? 5.342 0.450 -8.097 1.00 97.31 73 VAL A N 1
ATOM 556 C CA . VAL A 1 73 ? 6.408 0.006 -9.010 1.00 97.31 73 VAL A CA 1
ATOM 557 C C . VAL A 1 73 ? 6.163 -1.430 -9.466 1.00 97.31 73 VAL A C 1
ATOM 559 O O . VAL A 1 73 ? 6.266 -1.699 -10.659 1.00 97.31 73 VAL A O 1
ATOM 562 N N . HIS A 1 74 ? 5.799 -2.344 -8.565 1.00 95.81 74 HIS A N 1
ATOM 563 C CA . HIS A 1 74 ? 5.495 -3.730 -8.926 1.00 95.81 74 HIS A CA 1
ATOM 564 C C . HIS A 1 74 ? 4.371 -3.810 -9.968 1.00 95.81 74 HIS A C 1
ATOM 566 O O . HIS A 1 74 ? 4.563 -4.376 -11.047 1.00 95.81 74 HIS A O 1
ATOM 572 N N . ARG A 1 75 ? 3.239 -3.150 -9.691 1.00 95.31 75 ARG A N 1
ATOM 573 C CA . ARG A 1 75 ? 2.092 -3.045 -10.609 1.00 95.31 75 ARG A CA 1
ATOM 574 C C . ARG A 1 75 ? 2.468 -2.368 -11.924 1.00 95.31 75 ARG A C 1
ATOM 576 O O . ARG A 1 75 ? 2.022 -2.790 -12.989 1.00 95.31 75 ARG A O 1
ATOM 583 N N . ALA A 1 76 ? 3.327 -1.347 -11.876 1.00 96.25 76 ALA A N 1
ATOM 584 C CA . ALA A 1 76 ? 3.847 -0.711 -13.080 1.00 96.25 76 ALA A CA 1
ATOM 585 C C . ALA A 1 76 ? 4.609 -1.714 -13.953 1.00 96.25 76 ALA A C 1
ATOM 587 O O . ALA A 1 76 ? 4.408 -1.726 -15.157 1.00 96.25 76 ALA A O 1
ATOM 588 N N . ILE A 1 77 ? 5.453 -2.575 -13.378 1.00 95.25 77 ILE A N 1
ATOM 589 C CA . ILE A 1 77 ? 6.195 -3.584 -14.150 1.00 95.25 77 ILE A CA 1
ATOM 590 C C . ILE A 1 77 ? 5.243 -4.655 -14.707 1.00 95.25 77 ILE A C 1
ATOM 592 O O . ILE A 1 77 ? 5.481 -5.189 -15.785 1.00 95.25 77 ILE A O 1
ATOM 596 N N . GLU A 1 78 ? 4.173 -5.017 -13.995 1.00 92.31 78 GLU A N 1
ATOM 597 C CA . GLU A 1 78 ? 3.153 -5.963 -14.493 1.00 92.31 78 GLU A CA 1
ATOM 598 C C . GLU A 1 78 ? 2.417 -5.455 -15.732 1.00 92.31 78 GLU A C 1
ATOM 600 O O . GLU A 1 78 ? 2.244 -6.206 -16.686 1.00 92.31 78 GLU A O 1
ATOM 605 N N . ALA A 1 79 ? 2.033 -4.180 -15.739 1.00 93.44 79 ALA A N 1
ATOM 606 C CA . ALA A 1 79 ? 1.275 -3.575 -16.831 1.00 93.44 79 ALA A CA 1
ATOM 607 C C . ALA A 1 79 ? 2.152 -2.855 -17.876 1.00 93.44 79 ALA A C 1
ATOM 609 O O . ALA A 1 79 ? 1.621 -2.152 -18.739 1.00 93.44 79 ALA A O 1
ATOM 610 N N . TYR A 1 80 ? 3.481 -2.967 -17.784 1.00 95.38 80 TYR A N 1
ATOM 611 C CA . TYR A 1 80 ? 4.391 -2.215 -18.643 1.00 95.38 80 TYR A CA 1
ATOM 612 C C . TYR A 1 80 ? 4.421 -2.758 -20.076 1.00 95.38 80 TYR A C 1
ATOM 614 O O . TYR A 1 80 ? 4.726 -3.927 -20.302 1.00 95.38 80 TYR A O 1
ATOM 622 N N . ASP A 1 81 ? 4.184 -1.869 -21.041 1.00 93.06 81 ASP A N 1
ATOM 623 C CA . ASP A 1 81 ? 4.355 -2.120 -22.472 1.00 93.06 81 ASP A CA 1
ATOM 624 C C . ASP A 1 81 ? 5.399 -1.137 -23.048 1.00 93.06 81 ASP A C 1
ATOM 626 O O . ASP A 1 81 ? 5.079 0.047 -23.242 1.00 93.06 81 ASP A O 1
ATOM 630 N N . PRO A 1 82 ? 6.634 -1.601 -23.341 1.00 91.06 82 PRO A N 1
ATOM 631 C CA . PRO A 1 82 ? 7.704 -0.763 -23.886 1.00 91.06 82 PRO A CA 1
ATOM 632 C C . PRO A 1 82 ? 7.374 -0.121 -25.240 1.00 91.06 82 PRO A C 1
ATOM 634 O O . PRO A 1 82 ? 7.995 0.875 -25.609 1.00 91.06 82 PRO A O 1
ATOM 637 N N . ALA A 1 83 ? 6.411 -0.666 -25.995 1.00 92.25 83 ALA A N 1
ATOM 638 C CA . ALA A 1 83 ? 6.008 -0.105 -27.283 1.00 92.25 83 ALA A CA 1
ATOM 639 C C . ALA A 1 83 ? 5.136 1.152 -27.129 1.00 92.25 83 ALA A C 1
ATOM 641 O O . ALA A 1 83 ? 5.053 1.960 -28.054 1.00 92.25 83 ALA A O 1
ATOM 642 N N . ARG A 1 84 ? 4.485 1.335 -25.970 1.00 91.50 84 ARG A N 1
ATOM 643 C CA . ARG A 1 84 ? 3.554 2.451 -25.725 1.00 91.50 84 ARG A CA 1
ATOM 644 C C . ARG A 1 84 ? 4.215 3.655 -25.074 1.00 91.50 84 ARG A C 1
ATOM 646 O O . ARG A 1 84 ? 3.862 4.788 -25.392 1.00 91.50 84 ARG A O 1
ATOM 653 N N . ALA A 1 85 ? 5.119 3.432 -24.125 1.00 93.00 85 ALA A N 1
ATOM 654 C CA . ALA A 1 85 ? 5.757 4.505 -23.372 1.00 93.00 85 ALA A CA 1
ATOM 655 C C . ALA A 1 85 ? 7.057 4.031 -22.721 1.00 93.00 85 ALA A C 1
ATOM 657 O O . ALA A 1 85 ? 7.254 2.845 -22.505 1.00 93.00 85 ALA A O 1
ATOM 658 N N . GLN A 1 86 ? 7.909 4.982 -22.328 1.00 93.62 86 GLN A N 1
ATOM 659 C CA . GLN A 1 86 ? 9.037 4.702 -21.435 1.00 93.62 86 GLN A CA 1
ATOM 660 C C . GLN A 1 86 ? 8.537 4.377 -20.025 1.00 93.62 86 GLN A C 1
ATOM 662 O O . GLN A 1 86 ? 7.610 5.025 -19.518 1.00 93.62 86 GLN A O 1
ATOM 667 N N . PHE A 1 87 ? 9.219 3.463 -19.338 1.00 95.38 87 PHE A N 1
ATOM 668 C CA . PHE A 1 87 ? 8.874 3.041 -17.985 1.00 95.38 87 PHE A CA 1
ATOM 669 C C . PHE A 1 87 ? 8.892 4.213 -17.008 1.00 95.38 87 PHE A C 1
ATOM 671 O O . PHE A 1 87 ? 8.006 4.337 -16.166 1.00 95.38 87 PHE A O 1
ATOM 678 N N . THR A 1 88 ? 9.856 5.134 -17.156 1.00 93.75 88 THR A N 1
ATOM 679 C CA . THR A 1 88 ? 9.932 6.340 -16.309 1.00 93.75 88 THR A CA 1
ATOM 680 C C . THR A 1 88 ? 8.663 7.185 -16.364 1.00 93.75 88 THR A C 1
ATOM 682 O O . THR A 1 88 ? 8.318 7.806 -15.361 1.00 93.75 88 THR A O 1
ATOM 685 N N . THR A 1 89 ? 7.972 7.236 -17.503 1.00 92.19 89 THR A N 1
ATOM 686 C CA . THR A 1 89 ? 6.705 7.960 -17.654 1.00 92.19 89 THR A CA 1
ATOM 687 C C . THR A 1 89 ? 5.577 7.176 -17.002 1.00 92.19 89 THR A C 1
ATOM 689 O O . THR A 1 89 ? 4.843 7.734 -16.187 1.00 92.19 89 THR A O 1
ATOM 692 N N . PHE A 1 90 ? 5.491 5.880 -17.304 1.00 94.50 90 PHE A N 1
ATOM 693 C CA . PHE A 1 90 ? 4.425 5.010 -16.818 1.00 94.50 90 PHE A CA 1
ATOM 694 C C . PHE A 1 90 ? 4.427 4.873 -15.290 1.00 94.50 90 PHE A C 1
ATOM 696 O O . PHE A 1 90 ? 3.400 5.067 -14.638 1.00 94.50 90 PHE A O 1
ATOM 703 N N . VAL A 1 91 ? 5.598 4.638 -14.695 1.00 96.06 91 VAL A N 1
ATOM 704 C CA . VAL A 1 91 ? 5.732 4.455 -13.246 1.00 96.06 91 VAL A CA 1
ATOM 705 C C . VAL A 1 91 ? 5.342 5.711 -12.467 1.00 96.06 91 VAL A C 1
ATOM 707 O O . VAL A 1 91 ? 4.799 5.603 -11.374 1.00 96.06 91 VAL A O 1
ATOM 710 N N . ASN A 1 92 ? 5.521 6.915 -13.027 1.00 95.06 92 ASN A N 1
ATOM 711 C CA . ASN A 1 92 ? 5.094 8.145 -12.349 1.00 95.06 92 ASN A CA 1
ATOM 712 C C . ASN A 1 92 ? 3.589 8.183 -12.123 1.00 95.06 92 ASN A C 1
ATOM 714 O O . ASN A 1 92 ? 3.142 8.701 -11.104 1.00 95.06 92 ASN A O 1
ATOM 718 N N . TRP A 1 93 ? 2.807 7.686 -13.080 1.00 94.19 93 TRP A N 1
ATOM 719 C CA . TRP A 1 93 ? 1.357 7.643 -12.939 1.00 94.19 93 TRP A CA 1
ATOM 720 C C . TRP A 1 93 ? 0.950 6.664 -11.843 1.00 94.19 93 TRP A C 1
ATOM 722 O O . TRP A 1 93 ? 0.128 7.021 -11.002 1.00 94.19 93 TRP A O 1
ATOM 732 N N . GLN A 1 94 ? 1.596 5.498 -11.787 1.00 95.81 94 GLN A N 1
ATOM 733 C CA . GLN A 1 94 ? 1.345 4.511 -10.736 1.00 95.81 94 GLN A CA 1
ATOM 734 C C . GLN A 1 94 ? 1.715 5.046 -9.348 1.00 95.81 94 GLN A C 1
ATOM 736 O O . GLN A 1 94 ? 0.892 5.007 -8.438 1.00 95.81 94 GLN A O 1
ATOM 741 N N . LEU A 1 95 ? 2.900 5.651 -9.198 1.00 96.62 95 LEU A N 1
ATOM 742 C CA . LEU A 1 95 ? 3.331 6.251 -7.929 1.00 96.62 95 LEU A CA 1
ATOM 743 C C . LEU A 1 95 ? 2.357 7.330 -7.438 1.00 96.62 95 LEU A C 1
ATOM 745 O O . LEU A 1 95 ? 2.013 7.369 -6.260 1.00 96.62 95 LEU A O 1
ATOM 749 N N . ARG A 1 96 ? 1.880 8.194 -8.340 1.00 96.06 96 ARG A N 1
ATOM 750 C CA . ARG A 1 96 ? 0.887 9.222 -8.000 1.00 96.06 96 ARG A CA 1
ATOM 751 C C . ARG A 1 96 ? -0.446 8.620 -7.564 1.00 96.06 96 ARG A C 1
ATOM 753 O O . ARG A 1 96 ? -1.041 9.132 -6.622 1.00 96.06 96 ARG A O 1
ATOM 760 N N . GLY A 1 97 ? -0.911 7.566 -8.235 1.00 95.81 97 GLY A N 1
ATOM 761 C CA . GLY A 1 97 ? -2.151 6.873 -7.884 1.00 95.81 97 GLY A CA 1
ATOM 762 C C . GLY A 1 97 ? -2.092 6.254 -6.488 1.00 95.81 97 GLY A C 1
ATOM 763 O O . GLY A 1 97 ? -2.971 6.513 -5.665 1.00 95.81 97 GLY A O 1
ATOM 764 N N . GLU A 1 98 ? -1.024 5.509 -6.193 1.00 97.06 98 GLU A N 1
ATOM 765 C CA . GLU A 1 98 ? -0.845 4.855 -4.890 1.00 97.06 98 GLU A CA 1
ATOM 766 C C . GLU A 1 98 ? -0.699 5.874 -3.750 1.00 97.06 98 GLU A C 1
ATOM 768 O O . GLU A 1 98 ? -1.369 5.757 -2.723 1.00 97.06 98 GLU A O 1
ATOM 773 N N . LEU A 1 99 ? 0.100 6.932 -3.940 1.00 96.81 99 LEU A N 1
ATOM 774 C CA . LEU A 1 99 ? 0.266 7.981 -2.927 1.00 96.81 99 LEU A CA 1
ATOM 775 C C . LEU A 1 99 ? -1.011 8.796 -2.714 1.00 96.81 99 LEU A C 1
ATOM 777 O O . LEU A 1 99 ? -1.332 9.145 -1.578 1.00 96.81 99 LEU A O 1
ATOM 781 N N . GLN A 1 100 ? -1.776 9.070 -3.774 1.00 94.69 100 GLN A N 1
ATOM 782 C CA . GLN A 1 100 ? -3.074 9.730 -3.634 1.00 94.69 100 GLN A CA 1
ATOM 783 C C . GLN A 1 100 ? -4.070 8.849 -2.868 1.00 94.69 100 GLN A C 1
ATOM 785 O O . GLN A 1 100 ? -4.800 9.354 -2.016 1.00 94.69 100 GLN A O 1
ATOM 790 N N . SER A 1 101 ? -4.083 7.542 -3.138 1.00 93.81 101 SER A N 1
ATOM 791 C CA . SER A 1 101 ? -4.913 6.569 -2.420 1.00 93.81 101 SER A CA 1
ATOM 792 C C . SER A 1 101 ? -4.535 6.470 -0.939 1.00 93.81 101 SER A C 1
ATOM 794 O O . SER A 1 101 ? -5.410 6.467 -0.070 1.00 93.81 101 SER A O 1
ATOM 796 N N . LEU A 1 102 ? -3.236 6.432 -0.626 1.00 94.81 102 LEU A N 1
ATOM 797 C CA . LEU A 1 102 ? -2.749 6.448 0.754 1.00 94.81 102 LEU A CA 1
ATOM 798 C C . LEU A 1 102 ? -3.170 7.736 1.468 1.00 94.81 102 LEU A C 1
ATOM 800 O O . LEU A 1 102 ? -3.781 7.682 2.534 1.00 94.81 102 LEU A O 1
ATOM 804 N N . ARG A 1 103 ? -2.933 8.893 0.840 1.00 91.81 103 ARG A N 1
ATOM 805 C CA . ARG A 1 103 ? -3.340 10.194 1.377 1.00 91.81 103 ARG A CA 1
ATOM 806 C C . ARG A 1 103 ? -4.837 10.247 1.666 1.00 91.81 103 ARG A C 1
ATOM 808 O O . ARG A 1 103 ? -5.230 10.731 2.718 1.00 91.81 103 ARG A O 1
ATOM 815 N N . PHE A 1 104 ? -5.673 9.731 0.768 1.00 88.88 10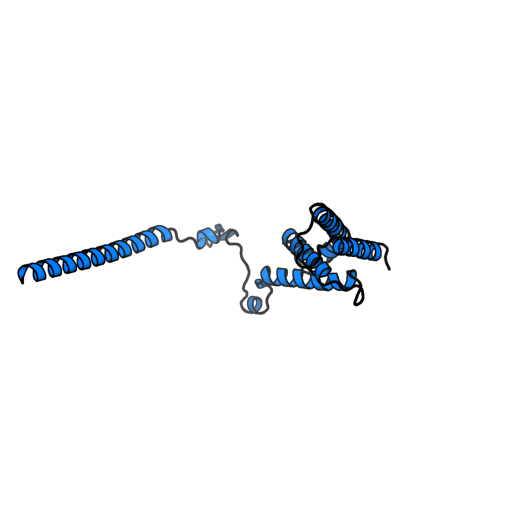4 PHE A N 1
ATOM 816 C CA . PHE A 1 104 ? -7.121 9.722 0.967 1.00 88.88 104 PHE A CA 1
ATOM 817 C C . PHE A 1 104 ? -7.553 8.887 2.181 1.00 88.88 104 PHE A C 1
ATOM 819 O O . PHE A 1 104 ? -8.558 9.221 2.809 1.00 88.88 104 PHE A O 1
ATOM 826 N N . ARG A 1 105 ? -6.818 7.818 2.510 1.00 89.00 105 ARG A N 1
ATOM 827 C CA . ARG A 1 105 ? -7.090 6.952 3.667 1.00 89.00 105 ARG A CA 1
ATOM 828 C C . ARG A 1 105 ? -6.596 7.546 4.984 1.00 89.00 105 ARG A C 1
ATOM 830 O O . ARG A 1 105 ? -7.301 7.423 5.974 1.00 89.00 105 ARG A O 1
ATOM 837 N N . LEU A 1 106 ? -5.432 8.193 4.983 1.00 88.25 106 LEU A N 1
ATOM 838 C CA . LEU A 1 106 ? -4.822 8.746 6.199 1.00 88.25 106 LEU A CA 1
ATOM 839 C C . LEU A 1 106 ? -5.341 10.144 6.554 1.00 88.25 106 LEU A C 1
ATOM 841 O O . LEU A 1 106 ? -5.540 10.456 7.721 1.00 88.25 106 LEU A O 1
ATOM 845 N N . MET A 1 107 ? -5.573 10.987 5.548 1.00 85.31 107 MET A N 1
ATOM 846 C CA . MET A 1 107 ? -5.925 12.399 5.721 1.00 85.31 107 MET A CA 1
ATOM 847 C C . MET A 1 107 ? -7.409 12.628 5.425 1.00 85.31 107 MET A C 1
ATOM 849 O O . MET A 1 107 ? -7.791 13.365 4.509 1.00 85.31 107 MET A O 1
ATOM 853 N N . THR A 1 108 ? -8.268 11.918 6.157 1.00 83.50 108 THR A N 1
ATOM 854 C CA . THR A 1 108 ? -9.731 12.029 6.040 1.00 83.50 10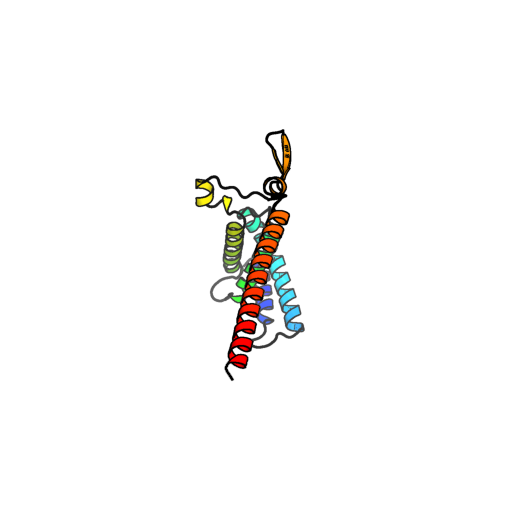8 THR A CA 1
ATOM 855 C C . THR A 1 108 ? -10.246 13.415 6.419 1.00 83.50 108 THR A C 1
ATOM 857 O O . THR A 1 108 ? -11.210 13.893 5.823 1.00 83.50 108 THR A O 1
ATOM 860 N N . ASP A 1 109 ? -9.560 14.069 7.349 1.00 81.19 109 ASP A N 1
ATOM 861 C CA . ASP A 1 109 ? -9.734 15.451 7.803 1.00 81.19 109 ASP A CA 1
ATOM 862 C C . ASP A 1 109 ? -9.509 16.488 6.685 1.00 81.19 109 ASP A C 1
ATOM 864 O O . ASP A 1 109 ? -10.181 17.516 6.610 1.00 81.19 109 ASP A O 1
ATOM 868 N N . GLN A 1 110 ? -8.617 16.204 5.732 1.00 80.62 110 GLN A N 1
ATOM 869 C CA . GLN A 1 110 ? -8.345 17.107 4.610 1.00 80.62 110 GLN A CA 1
ATOM 870 C C . GLN A 1 110 ? -9.431 17.091 3.527 1.00 80.62 110 GLN A C 1
ATOM 872 O O . GLN A 1 110 ? -9.378 17.905 2.598 1.00 80.62 110 GLN A O 1
ATOM 877 N N . ARG A 1 111 ? -10.417 16.189 3.616 1.00 82.50 111 ARG A N 1
ATOM 878 C CA . ARG A 1 111 ? -11.536 16.120 2.667 1.00 82.50 111 ARG A CA 1
ATOM 879 C C . ARG A 1 111 ? -12.445 17.336 2.829 1.00 82.50 111 ARG A C 1
ATOM 881 O O . ARG A 1 111 ? -12.673 17.825 3.931 1.00 82.50 111 ARG A O 1
ATOM 888 N N . GLN A 1 112 ? -13.036 17.796 1.727 1.00 82.62 112 GLN A N 1
ATOM 889 C CA . GLN A 1 112 ? -13.926 18.963 1.745 1.00 82.62 112 GLN A CA 1
ATOM 890 C C . GLN A 1 112 ? -15.133 18.773 2.680 1.00 82.62 112 GLN A C 1
ATOM 892 O O . GLN A 1 112 ? -15.562 19.724 3.326 1.00 82.62 112 GLN A O 1
ATOM 897 N N . SER A 1 113 ? -15.653 17.545 2.788 1.00 85.56 113 SER A N 1
ATOM 898 C CA . SER A 1 113 ? -16.734 17.207 3.717 1.00 85.56 113 SER A CA 1
ATOM 899 C C . SER A 1 113 ? -16.314 17.347 5.180 1.00 85.56 113 SER A C 1
ATOM 901 O O . SER A 1 113 ? -17.076 17.905 5.957 1.00 85.56 113 SER A O 1
ATOM 903 N N . ALA A 1 114 ? -15.106 16.901 5.539 1.00 83.56 114 ALA A N 1
ATOM 904 C CA . ALA A 1 114 ? -14.573 17.021 6.895 1.00 83.56 114 ALA A CA 1
ATOM 905 C C . ALA A 1 114 ? -14.296 18.486 7.256 1.00 83.56 114 ALA A C 1
ATOM 907 O O . ALA A 1 114 ? -14.726 18.945 8.308 1.00 83.56 114 ALA A O 1
ATOM 908 N N . ARG A 1 115 ? -13.717 19.261 6.327 1.00 84.19 115 ARG A N 1
ATOM 909 C CA . ARG A 1 115 ? -13.521 20.711 6.497 1.00 84.19 115 ARG A CA 1
ATOM 910 C C . ARG A 1 115 ? -14.822 21.477 6.739 1.00 84.19 115 ARG A C 1
ATOM 912 O O . ARG A 1 115 ? -14.809 22.457 7.468 1.00 84.19 115 ARG A O 1
ATOM 919 N N . ARG A 1 116 ? -15.940 21.053 6.135 1.00 87.25 116 ARG A N 1
ATOM 920 C CA . ARG A 1 116 ? -17.251 21.707 6.307 1.00 87.25 116 ARG A CA 1
ATOM 921 C C . ARG A 1 116 ? -17.801 21.575 7.730 1.00 87.25 116 ARG A C 1
ATOM 923 O O . ARG A 1 116 ? -18.581 22.423 8.143 1.00 87.25 116 ARG A O 1
ATOM 930 N N . VAL A 1 117 ? -17.433 20.510 8.435 1.00 88.50 117 VAL A N 1
ATOM 931 C CA . VAL A 1 117 ? -17.884 20.221 9.805 1.00 88.50 117 VAL A CA 1
ATOM 932 C C . VAL A 1 117 ? -16.750 20.341 10.823 1.00 88.50 117 VAL A C 1
ATOM 934 O O . VAL A 1 117 ? -16.891 19.857 11.938 1.00 88.50 117 VAL A O 1
ATOM 937 N N . GLU A 1 118 ? -15.616 20.927 10.421 1.00 84.44 118 GLU A N 1
ATOM 938 C CA . GLU A 1 118 ? -14.408 21.068 11.248 1.00 84.44 118 GLU A CA 1
ATOM 939 C C . GLU A 1 118 ? -13.929 19.741 11.875 1.00 84.44 118 GLU A C 1
ATOM 941 O O . GLU A 1 118 ? -13.300 19.707 12.931 1.00 84.44 118 GLU A O 1
ATOM 946 N N . ALA A 1 119 ? -14.198 18.617 11.199 1.00 82.69 119 ALA A N 1
ATOM 947 C CA . ALA A 1 119 ? -13.796 17.301 11.674 1.00 82.69 119 ALA A CA 1
ATOM 948 C C . ALA A 1 119 ? -12.279 17.129 11.555 1.00 82.69 119 ALA A C 1
ATOM 950 O O . ALA A 1 119 ? -11.702 17.305 10.480 1.00 82.69 11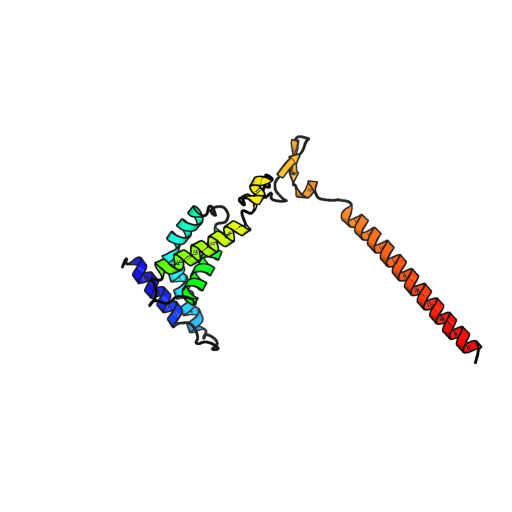9 ALA A O 1
ATOM 951 N N . THR A 1 120 ? -11.658 16.720 12.659 1.00 80.25 120 THR A N 1
ATOM 952 C CA . THR A 1 120 ? -10.214 16.502 12.766 1.00 80.25 120 THR A CA 1
ATOM 953 C C . THR A 1 120 ? -9.945 15.076 13.226 1.00 80.25 120 THR A C 1
ATOM 955 O O . THR A 1 120 ? -10.627 14.565 14.114 1.00 80.25 120 THR A O 1
ATOM 958 N N . THR A 1 121 ? -8.956 14.419 12.622 1.00 78.12 121 THR A N 1
ATOM 959 C CA . THR A 1 121 ? -8.506 13.099 13.073 1.00 78.12 121 THR A CA 1
ATOM 960 C C . THR A 1 121 ? -7.704 13.261 14.362 1.00 78.12 121 THR A C 1
ATOM 962 O O . THR A 1 121 ? -6.690 13.956 14.376 1.00 78.12 121 THR A O 1
ATOM 965 N N . VAL A 1 122 ? -8.143 12.604 15.435 1.00 77.50 122 VAL A N 1
ATOM 966 C CA . VAL A 1 122 ? -7.450 12.566 16.730 1.00 77.50 122 VAL A CA 1
ATOM 967 C C . VAL A 1 122 ? -6.997 11.141 17.037 1.00 77.50 122 VAL A C 1
ATOM 969 O O . VAL A 1 122 ? -7.658 10.177 16.653 1.00 77.50 122 VAL A O 1
ATOM 972 N N . SER A 1 123 ? -5.853 11.000 17.706 1.00 77.62 123 SER A N 1
ATOM 973 C CA . SER A 1 123 ? -5.420 9.707 18.246 1.00 77.62 123 SER A CA 1
ATOM 974 C C . SER A 1 123 ? -6.132 9.450 19.573 1.00 77.62 123 SER A C 1
ATOM 976 O O . SER A 1 123 ? -6.235 10.365 20.386 1.00 77.62 123 SER A O 1
ATOM 978 N N . LEU A 1 124 ? -6.578 8.215 19.821 1.00 76.94 124 LEU A N 1
ATOM 979 C CA . LEU A 1 124 ? -7.166 7.815 21.111 1.00 76.94 124 LEU A CA 1
ATOM 980 C C . LEU A 1 124 ? -6.186 8.012 22.275 1.00 76.94 124 LEU A C 1
ATOM 982 O O . LEU A 1 124 ? -6.574 8.424 23.364 1.00 76.94 124 LEU A O 1
ATOM 986 N N . HIS A 1 125 ? -4.898 7.796 22.012 1.00 77.62 125 HIS A N 1
ATOM 987 C CA . HIS A 1 125 ? -3.836 8.008 22.991 1.00 77.62 125 HIS A CA 1
ATOM 988 C C . HIS A 1 125 ? -3.310 9.451 22.997 1.00 77.62 125 HIS A C 1
ATOM 990 O O . HIS A 1 125 ? -2.341 9.744 23.696 1.00 77.62 125 HIS A O 1
ATOM 996 N N . ALA A 1 126 ? -3.894 10.364 22.206 1.00 76.19 126 ALA A N 1
ATOM 997 C CA . ALA A 1 126 ? -3.552 11.775 22.324 1.00 76.19 126 ALA A CA 1
ATOM 998 C C . ALA A 1 126 ? -3.985 12.274 23.704 1.00 76.19 126 ALA A C 1
ATOM 1000 O O . ALA A 1 126 ? -5.119 12.059 24.136 1.00 76.19 126 ALA A O 1
ATOM 1001 N N . THR A 1 127 ? -3.067 12.944 24.390 1.00 71.06 127 THR A N 1
ATOM 1002 C CA . THR A 1 127 ? -3.349 13.573 25.673 1.00 71.06 127 THR A CA 1
ATOM 1003 C C . THR A 1 127 ? -4.161 14.840 25.428 1.00 71.06 127 THR A C 1
ATOM 1005 O O . THR A 1 127 ? -3.689 15.766 24.766 1.00 71.06 127 THR A O 1
ATOM 1008 N N . ALA A 1 128 ? -5.388 14.872 25.936 1.00 68.25 128 ALA A N 1
ATOM 1009 C CA . ALA A 1 128 ? -6.203 16.071 26.005 1.00 68.25 128 ALA A CA 1
ATOM 1010 C C . ALA A 1 128 ? -5.984 16.751 27.363 1.00 68.25 128 ALA A C 1
ATOM 1012 O O . ALA A 1 128 ? -5.729 16.097 28.372 1.00 68.25 128 ALA A O 1
ATOM 1013 N N . ILE A 1 129 ? -6.060 18.079 27.389 1.00 67.94 129 ILE A N 1
ATOM 1014 C CA . ILE A 1 129 ? -6.074 18.827 28.647 1.00 67.94 129 ILE A CA 1
ATOM 1015 C C . ILE A 1 129 ? -7.530 18.853 29.110 1.00 67.94 129 ILE A C 1
ATOM 1017 O O . ILE A 1 129 ? -8.381 19.425 28.425 1.00 67.94 129 ILE A O 1
ATOM 1021 N N . GLY A 1 130 ? -7.817 18.192 30.230 1.00 65.81 130 GLY A N 1
ATOM 1022 C CA . GLY A 1 130 ? -9.132 18.202 30.863 1.00 65.81 130 GLY A CA 1
ATOM 1023 C C . GLY A 1 130 ? -9.502 19.589 31.399 1.00 65.81 130 GLY A C 1
ATOM 1024 O O . GLY A 1 130 ? -8.661 20.486 31.489 1.00 65.81 130 GLY A O 1
ATOM 1025 N N . ALA A 1 131 ? -10.769 19.775 31.781 1.00 64.75 131 ALA A N 1
ATOM 1026 C CA . ALA A 1 131 ? -11.271 21.050 32.310 1.00 64.75 131 ALA A CA 1
ATOM 1027 C C . ALA A 1 131 ? -10.520 21.527 33.571 1.00 64.75 131 ALA A C 1
ATOM 1029 O O . ALA A 1 131 ? -10.399 22.731 33.792 1.00 64.75 131 ALA A O 1
ATOM 1030 N N . ASP A 1 132 ? -9.955 20.588 34.333 1.00 71.75 132 ASP A N 1
ATOM 1031 C CA . ASP A 1 132 ? -9.187 20.839 35.557 1.00 71.75 132 ASP A CA 1
ATOM 1032 C C . ASP A 1 132 ? -7.683 21.063 35.300 1.00 71.75 132 ASP A C 1
ATOM 1034 O O . ASP A 1 132 ? -6.896 21.217 36.231 1.00 71.75 132 ASP A O 1
ATOM 1038 N N . GLY A 1 133 ? -7.260 21.098 34.030 1.00 70.31 133 GLY A N 1
ATOM 1039 C CA . GLY A 1 133 ? -5.864 21.305 33.635 1.00 70.31 133 GLY A CA 1
ATOM 1040 C C . GLY A 1 133 ? -4.985 20.054 33.711 1.00 70.31 133 GLY A C 1
ATOM 1041 O O . GLY A 1 133 ? -3.814 20.118 33.332 1.00 70.31 133 GLY A O 1
ATOM 1042 N N . GLU A 1 134 ? -5.527 18.917 34.151 1.00 72.12 134 GLU A N 1
ATOM 1043 C CA . GLU A 1 134 ? -4.832 17.632 34.112 1.00 72.12 134 GLU A CA 1
ATOM 1044 C C . GLU A 1 134 ? -4.829 17.034 32.702 1.00 72.12 134 GLU A C 1
ATOM 1046 O O . GLU A 1 134 ? -5.775 17.175 31.923 1.00 72.12 134 GLU A O 1
ATOM 1051 N N . ALA A 1 135 ? -3.715 16.394 32.355 1.00 68.75 135 ALA A N 1
ATOM 1052 C CA . ALA A 1 135 ? -3.505 15.800 31.048 1.00 68.75 135 ALA A CA 1
ATOM 1053 C C . ALA A 1 135 ? -4.042 14.357 31.066 1.00 68.75 135 ALA A C 1
ATOM 1055 O O . ALA A 1 135 ? -3.418 13.468 31.643 1.00 68.75 135 ALA A O 1
ATOM 1056 N N . THR A 1 136 ? -5.190 14.128 30.432 1.00 72.88 136 THR A N 1
ATOM 1057 C CA . THR A 1 136 ? -5.888 12.832 30.398 1.00 72.88 136 THR A CA 1
ATOM 1058 C C . THR A 1 136 ? -5.978 12.354 28.949 1.00 72.88 136 THR A C 1
ATOM 1060 O O . THR A 1 136 ? -6.165 13.154 28.031 1.00 72.88 136 THR A O 1
ATOM 1063 N N . SER A 1 137 ? -5.786 11.061 28.683 1.00 78.50 137 SER A N 1
ATOM 1064 C CA . SER A 1 137 ? -5.958 10.533 27.321 1.00 78.50 137 SER A CA 1
ATOM 1065 C C . SER A 1 137 ? -7.434 10.564 26.909 1.00 78.50 137 SER A C 1
ATOM 1067 O O . SER A 1 137 ? -8.317 10.428 27.755 1.00 78.50 137 SER A O 1
ATOM 1069 N N . LEU A 1 138 ? -7.717 10.698 25.605 1.00 78.38 138 LEU A N 1
ATOM 1070 C CA . LEU A 1 138 ? -9.088 10.508 25.102 1.00 78.38 138 LEU A CA 1
ATOM 1071 C C . LEU A 1 138 ? -9.629 9.120 25.463 1.00 78.38 138 LEU A C 1
ATOM 1073 O O . LEU A 1 138 ? -10.809 8.988 25.758 1.00 78.38 138 LEU A O 1
ATOM 1077 N N . GLU A 1 139 ? -8.767 8.105 25.441 1.00 79.81 139 GLU A N 1
ATOM 1078 C CA . GLU A 1 139 ? -9.088 6.745 25.874 1.00 79.81 139 GLU A CA 1
ATOM 1079 C C . GLU A 1 139 ? -9.691 6.721 27.283 1.00 79.81 139 GLU A C 1
ATOM 1081 O O . GLU A 1 139 ? -10.819 6.267 27.432 1.00 79.81 139 GLU A O 1
ATOM 1086 N N . ALA A 1 140 ? -9.025 7.321 28.274 1.00 77.56 140 ALA A N 1
ATOM 1087 C CA . ALA A 1 140 ? -9.520 7.367 29.651 1.00 77.56 140 ALA A CA 1
ATOM 1088 C C . ALA A 1 140 ? -10.789 8.227 29.818 1.00 77.56 140 ALA A C 1
ATOM 1090 O O . ALA A 1 140 ? -11.545 8.036 30.761 1.00 77.56 140 ALA A O 1
ATOM 1091 N N . MET A 1 141 ? -11.048 9.178 28.911 1.00 77.75 141 MET A N 1
ATOM 1092 C CA . MET A 1 141 ? -12.291 9.964 28.921 1.00 77.75 141 MET A CA 1
ATOM 1093 C C . MET A 1 141 ? -13.495 9.212 28.336 1.00 77.75 141 MET A C 1
ATOM 1095 O O . MET A 1 141 ? -14.634 9.552 28.648 1.00 77.75 141 MET A O 1
ATOM 1099 N N . ILE A 1 142 ? -13.254 8.268 27.422 1.00 82.38 142 ILE A N 1
ATOM 1100 C CA . ILE A 1 142 ? -14.296 7.482 26.741 1.00 82.38 142 ILE A CA 1
ATOM 1101 C C . ILE A 1 142 ? -14.518 6.143 27.452 1.00 82.38 142 ILE A C 1
ATOM 1103 O O . ILE A 1 142 ? -15.588 5.550 27.312 1.00 82.38 142 ILE A O 1
ATOM 1107 N N . GLU A 1 143 ? -13.514 5.665 28.186 1.00 83.69 143 GLU A N 1
ATOM 1108 C CA . GLU A 1 143 ? -13.583 4.436 28.958 1.00 83.69 143 GLU A CA 1
ATOM 1109 C C . GLU A 1 143 ? -14.752 4.479 29.948 1.00 83.69 143 GLU A C 1
ATOM 1111 O O . GLU A 1 143 ? -14.910 5.394 30.754 1.00 83.69 143 GLU A O 1
ATOM 1116 N N . ASP A 1 144 ? -15.603 3.466 29.848 1.00 86.50 144 ASP A N 1
ATOM 1117 C CA . ASP A 1 144 ? -16.725 3.250 30.742 1.00 86.50 144 ASP A CA 1
ATOM 1118 C C . ASP A 1 144 ? -16.329 2.148 31.721 1.00 86.50 144 ASP A C 1
ATOM 1120 O O . ASP A 1 144 ? -16.414 0.963 31.399 1.00 86.50 144 ASP A O 1
ATOM 1124 N N . GLU A 1 145 ? -15.880 2.546 32.912 1.00 87.75 145 GLU A N 1
ATOM 1125 C CA . GLU A 1 145 ? -15.392 1.627 33.952 1.00 87.75 145 GLU A CA 1
ATOM 1126 C C . GLU A 1 145 ? -16.426 0.545 34.315 1.00 87.75 145 GLU A C 1
ATOM 1128 O O . GLU A 1 145 ? -16.064 -0.574 34.666 1.00 87.75 145 GLU A O 1
ATOM 1133 N N . GLY A 1 146 ? -17.723 0.846 34.180 1.00 92.12 146 GLY A N 1
ATOM 1134 C CA . GLY A 1 146 ? -18.811 -0.095 34.452 1.00 92.12 146 GLY A CA 1
ATOM 1135 C C . GLY A 1 146 ? -19.225 -0.954 33.254 1.00 92.12 146 GLY A C 1
ATOM 1136 O O . GLY A 1 146 ? -20.202 -1.698 33.358 1.00 92.12 146 GLY A O 1
ATOM 1137 N N . ALA A 1 147 ? -18.562 -0.841 32.098 1.00 92.69 147 ALA A N 1
ATOM 1138 C CA . ALA A 1 147 ? -18.948 -1.565 30.887 1.00 92.69 147 ALA A CA 1
ATOM 1139 C C . ALA A 1 147 ? -18.896 -3.083 31.089 1.00 92.69 147 ALA A C 1
ATOM 1141 O O . ALA A 1 147 ? -19.821 -3.785 30.673 1.00 92.69 147 ALA A O 1
ATOM 1142 N N . LEU A 1 148 ? -17.842 -3.580 31.745 1.00 92.62 148 LEU A N 1
ATOM 1143 C CA . LEU A 1 148 ? -17.659 -5.007 32.000 1.00 92.62 148 LEU A CA 1
ATOM 1144 C C . LEU A 1 148 ? -18.752 -5.531 32.932 1.00 92.62 148 LEU A C 1
ATOM 1146 O O . LEU A 1 148 ? -19.542 -6.371 32.510 1.00 92.62 148 LEU A O 1
ATOM 1150 N N . ASP A 1 149 ? -18.872 -4.956 34.129 1.00 95.25 149 ASP A N 1
ATOM 1151 C CA . ASP A 1 149 ? -19.849 -5.379 35.138 1.00 95.25 149 ASP A CA 1
ATOM 1152 C C . ASP A 1 149 ? -21.286 -5.349 34.600 1.00 95.25 149 ASP A C 1
ATOM 1154 O O . ASP A 1 149 ? -22.070 -6.270 34.825 1.00 95.25 149 ASP A O 1
ATOM 1158 N N . ARG A 1 150 ? -21.652 -4.307 33.838 1.00 93.94 150 ARG A N 1
ATOM 1159 C CA . ARG A 1 150 ? -22.989 -4.209 33.229 1.00 93.94 150 ARG A CA 1
ATOM 1160 C C . ARG A 1 150 ? -23.213 -5.245 32.138 1.00 93.94 150 ARG A C 1
ATOM 1162 O O . ARG A 1 150 ? -24.326 -5.757 32.013 1.00 93.94 150 ARG A O 1
ATOM 1169 N N . THR A 1 151 ? -22.184 -5.540 31.348 1.00 94.31 151 THR A N 1
ATOM 1170 C CA . THR A 1 151 ? -22.261 -6.577 30.316 1.00 94.31 151 THR A CA 1
ATOM 1171 C C . THR A 1 151 ? -22.406 -7.950 30.963 1.00 94.31 151 THR A C 1
ATOM 1173 O O . THR A 1 151 ? -23.283 -8.712 30.565 1.00 94.31 151 THR A O 1
ATOM 1176 N N . GLU A 1 152 ? -21.614 -8.244 31.994 1.00 95.94 152 GLU A N 1
ATOM 1177 C CA . GLU A 1 152 ? -21.677 -9.505 32.734 1.00 95.94 152 GLU A CA 1
ATOM 1178 C C . GLU A 1 152 ? -23.030 -9.687 33.426 1.00 95.94 152 GLU A C 1
ATOM 1180 O O . GLU A 1 152 ? -23.675 -10.713 33.220 1.00 95.94 152 GLU A O 1
ATOM 1185 N N . ALA A 1 153 ? -23.531 -8.671 34.134 1.00 94.94 153 ALA A N 1
ATOM 1186 C CA . ALA A 1 153 ? -24.849 -8.721 34.768 1.00 94.94 153 ALA A CA 1
ATOM 1187 C C . ALA A 1 153 ? -25.991 -8.901 33.747 1.00 94.94 153 ALA A C 1
ATOM 1189 O O . ALA A 1 153 ? -26.957 -9.626 33.996 1.00 94.94 153 ALA A O 1
ATOM 1190 N N . GLY A 1 154 ? -25.888 -8.260 32.577 1.00 93.88 154 GLY A N 1
ATOM 1191 C CA . GLY A 1 154 ? -26.858 -8.423 31.493 1.00 93.88 154 GLY A CA 1
ATOM 1192 C C . GLY A 1 154 ? -26.856 -9.837 30.908 1.00 93.88 154 GLY A C 1
ATOM 1193 O O . GLY A 1 154 ? -27.921 -10.420 30.692 1.00 93.88 154 GLY A O 1
ATOM 1194 N N . VAL A 1 155 ? -25.668 -10.407 30.687 1.00 95.62 155 VAL A N 1
ATOM 1195 C CA . VAL A 1 155 ? -25.508 -11.785 30.201 1.00 95.62 155 VAL A CA 1
ATOM 1196 C C . VAL A 1 155 ? -25.984 -12.793 31.245 1.00 95.62 155 VAL A C 1
ATOM 1198 O O . VAL A 1 155 ? -26.678 -13.738 30.879 1.00 95.62 155 VAL A O 1
ATOM 1201 N N . GLU A 1 156 ? -25.679 -12.586 32.527 1.00 95.19 156 GLU A N 1
ATOM 1202 C CA . GLU A 1 156 ? -26.155 -13.434 33.624 1.00 95.19 156 GLU A CA 1
ATOM 1203 C C . GLU A 1 156 ? -27.687 -13.476 33.666 1.00 95.19 156 GLU A C 1
ATOM 1205 O O . GLU A 1 156 ? -28.276 -14.559 33.684 1.00 95.19 156 GLU A O 1
ATOM 1210 N N . GLY A 1 157 ? -28.341 -12.311 33.600 1.00 94.25 157 GLY A N 1
ATOM 1211 C CA . GLY A 1 157 ? -29.801 -12.225 33.562 1.00 94.25 157 GLY A CA 1
ATOM 1212 C C . GLY A 1 157 ? -30.404 -12.942 32.352 1.00 94.25 157 GLY A C 1
ATOM 1213 O O . GLY A 1 157 ? -31.360 -13.702 32.499 1.00 94.25 157 GLY A O 1
ATOM 1214 N N . MET A 1 158 ? -29.813 -12.757 31.168 1.00 95.12 158 MET A N 1
ATOM 1215 C CA . MET A 1 158 ? -30.238 -13.447 29.947 1.00 95.12 158 MET A CA 1
ATOM 1216 C C . MET A 1 158 ? -30.081 -14.971 30.069 1.00 95.12 158 MET A C 1
ATOM 1218 O O . MET A 1 158 ? -31.020 -15.710 29.787 1.00 95.12 158 MET A O 1
ATOM 1222 N N . MET A 1 159 ? -28.928 -15.449 30.547 1.00 97.00 159 MET A N 1
ATOM 1223 C CA . MET A 1 159 ? -28.668 -16.879 30.744 1.00 97.00 159 MET A CA 1
ATOM 1224 C C . MET A 1 159 ? -29.608 -17.506 31.776 1.00 97.00 159 MET A C 1
ATOM 1226 O O . MET A 1 159 ? -30.061 -18.636 31.585 1.00 97.00 159 MET A O 1
ATOM 1230 N N . ALA A 1 160 ? -29.917 -16.793 32.862 1.00 96.81 160 ALA A N 1
ATOM 1231 C CA . ALA A 1 160 ? -30.863 -17.255 33.871 1.00 96.81 160 ALA A CA 1
ATOM 1232 C C . ALA A 1 160 ? -32.280 -17.406 33.291 1.00 96.81 160 ALA A C 1
ATOM 1234 O O . ALA A 1 160 ? -32.959 -18.400 33.566 1.00 96.81 160 ALA A O 1
ATOM 1235 N N . ASP A 1 161 ? -32.712 -16.457 32.460 1.00 96.19 161 ASP A N 1
ATOM 1236 C CA . ASP A 1 161 ? -34.014 -16.493 31.793 1.00 96.19 161 ASP A CA 1
ATOM 1237 C C . ASP A 1 161 ? -34.106 -17.607 30.737 1.00 96.19 161 ASP A C 1
ATOM 1239 O O . ASP A 1 161 ? -35.113 -18.328 30.693 1.00 96.19 161 ASP A O 1
ATOM 1243 N N . ASP A 1 162 ? -33.050 -17.807 29.947 1.00 96.94 162 ASP A N 1
ATOM 1244 C CA . ASP A 1 162 ? -32.956 -18.897 28.971 1.00 96.94 162 ASP A CA 1
ATOM 1245 C C . ASP A 1 162 ? -32.984 -20.265 29.665 1.00 96.94 162 ASP A C 1
ATOM 1247 O O . ASP A 1 162 ? -33.759 -21.149 29.286 1.00 96.94 162 ASP A O 1
ATOM 1251 N N . LEU A 1 163 ? -32.200 -20.432 30.736 1.00 97.19 163 LEU A N 1
ATOM 1252 C CA . LEU A 1 163 ? -32.172 -21.664 31.522 1.00 97.19 163 LEU A CA 1
ATOM 1253 C C . LEU A 1 163 ? -33.531 -21.947 32.169 1.00 97.19 163 LEU A C 1
ATOM 1255 O O . LEU A 1 163 ? -34.018 -23.077 32.108 1.00 97.19 163 LEU A O 1
ATOM 1259 N N . ARG A 1 164 ? -34.168 -20.932 32.766 1.00 97.31 164 ARG A N 1
ATOM 1260 C CA . ARG A 1 164 ? -35.514 -21.058 33.342 1.00 97.31 164 ARG A CA 1
ATOM 1261 C C . ARG A 1 164 ? -36.505 -21.552 32.294 1.00 97.31 164 ARG A C 1
ATOM 1263 O O . ARG A 1 164 ? -37.277 -22.468 32.572 1.00 97.31 164 ARG A O 1
ATOM 1270 N N . THR A 1 165 ? -36.487 -20.951 31.108 1.00 97.50 165 THR A N 1
ATOM 1271 C CA . THR A 1 165 ? -37.398 -21.304 30.013 1.00 97.50 165 THR A CA 1
ATOM 1272 C C . THR A 1 165 ? -37.165 -22.743 29.558 1.00 97.50 165 THR A C 1
ATOM 1274 O O . THR A 1 165 ? -38.108 -23.530 29.524 1.00 97.50 165 THR A O 1
ATOM 1277 N N . ALA A 1 166 ? -35.906 -23.134 29.344 1.00 97.44 166 ALA A N 1
ATOM 1278 C CA . ALA A 1 166 ? -35.550 -24.497 28.957 1.00 97.44 166 ALA A CA 1
ATOM 1279 C C . ALA A 1 166 ? -35.974 -25.549 30.000 1.00 97.44 166 ALA A C 1
ATOM 1281 O O . ALA A 1 166 ? -36.466 -26.619 29.638 1.00 97.44 166 ALA A O 1
ATOM 1282 N N . LEU A 1 167 ? -35.821 -25.254 31.296 1.00 97.69 167 LEU A N 1
ATOM 1283 C CA . LEU A 1 167 ? -36.241 -26.154 32.376 1.00 97.69 167 LEU A CA 1
ATOM 1284 C C . LEU A 1 167 ? -37.766 -26.297 32.454 1.00 97.69 167 LEU A C 1
ATOM 1286 O O . LEU A 1 167 ? -38.263 -27.407 32.648 1.00 97.69 167 LEU A O 1
ATOM 1290 N N . LEU A 1 168 ? -38.511 -25.198 32.294 1.00 97.69 168 LEU A N 1
ATOM 1291 C CA . LEU A 1 168 ? -39.975 -25.232 32.268 1.00 97.69 168 LEU A CA 1
ATOM 1292 C C . LEU A 1 168 ? -40.490 -26.029 31.066 1.00 97.69 168 LEU A C 1
ATOM 1294 O O . LEU A 1 168 ? -41.372 -26.871 31.233 1.00 97.69 168 LEU A O 1
ATOM 1298 N N . ASP A 1 169 ? -39.907 -25.823 29.887 1.00 97.69 169 ASP A N 1
ATOM 1299 C CA . ASP A 1 169 ? -40.268 -26.567 28.680 1.00 97.69 169 ASP A CA 1
ATOM 1300 C C . ASP A 1 169 ? -39.985 -28.067 28.834 1.00 97.69 169 ASP A C 1
ATOM 1302 O O . ASP A 1 169 ? -40.844 -28.897 28.520 1.00 97.69 169 ASP A O 1
ATOM 1306 N N . ALA A 1 170 ? -38.822 -28.428 29.389 1.00 96.94 170 ALA A N 1
ATOM 1307 C CA . ALA A 1 170 ? -38.470 -29.817 29.676 1.00 96.94 170 ALA A CA 1
ATOM 1308 C C . ALA A 1 170 ? -39.435 -30.460 30.688 1.00 96.94 170 ALA A C 1
ATOM 1310 O O . ALA A 1 170 ? -39.882 -31.592 30.492 1.00 96.94 170 ALA A O 1
ATOM 1311 N N . TYR A 1 171 ? -39.813 -29.729 31.740 1.00 96.81 171 TYR A N 1
ATOM 1312 C CA . TYR A 1 171 ? -40.762 -30.210 32.743 1.00 96.81 171 TYR A CA 1
ATOM 1313 C C . TYR A 1 171 ? -42.167 -30.421 32.162 1.00 96.81 171 TYR A C 1
ATOM 1315 O O . TYR A 1 171 ? -42.802 -31.449 32.403 1.00 96.81 171 TYR A O 1
ATOM 1323 N N . VAL A 1 172 ? -42.650 -29.484 31.342 1.00 97.25 172 VAL A N 1
ATOM 1324 C CA . VAL A 1 172 ? -43.941 -29.616 30.650 1.00 97.25 172 VAL A CA 1
ATOM 1325 C C . VAL A 1 172 ? -43.923 -30.795 29.676 1.00 97.25 172 VAL A C 1
ATOM 1327 O O . VAL A 1 172 ? -44.911 -31.528 29.595 1.00 97.25 172 VAL A O 1
ATOM 1330 N N . ALA A 1 173 ? -42.821 -31.010 28.953 1.00 95.75 173 ALA A N 1
ATOM 1331 C CA . ALA A 1 173 ? -42.664 -32.165 28.074 1.00 95.75 173 ALA A CA 1
ATOM 1332 C C . ALA A 1 173 ? -42.738 -33.488 28.856 1.00 95.75 173 ALA A C 1
ATOM 1334 O O . ALA A 1 173 ? -43.504 -34.374 28.475 1.00 95.75 173 ALA A O 1
ATOM 1335 N N . GLN A 1 174 ? -42.044 -33.581 29.994 1.00 95.38 174 GLN A N 1
ATOM 1336 C CA . GLN A 1 174 ? -42.091 -34.750 30.873 1.00 95.38 174 GLN A CA 1
ATOM 1337 C C . GLN A 1 174 ? -43.510 -35.022 31.399 1.00 95.38 174 GLN A C 1
ATOM 1339 O O . GLN A 1 174 ? -43.981 -36.157 31.368 1.00 95.38 174 GLN A O 1
ATOM 1344 N N . LEU A 1 175 ? -44.227 -33.989 31.858 1.00 95.56 175 LEU A N 1
ATOM 1345 C CA . LEU A 1 175 ? -45.606 -34.144 32.334 1.00 95.56 175 LEU A CA 1
ATOM 1346 C C . LEU A 1 175 ? -46.556 -34.626 31.231 1.00 95.56 175 LEU A C 1
ATOM 1348 O O . LEU A 1 175 ? -47.468 -35.407 31.505 1.00 95.56 175 LEU A O 1
ATOM 1352 N N . ARG A 1 176 ? -46.346 -34.184 29.984 1.00 93.25 176 ARG A N 1
ATOM 1353 C CA . ARG A 1 176 ? -47.117 -34.672 28.833 1.00 93.25 176 ARG A CA 1
ATOM 1354 C C . ARG A 1 176 ? -46.857 -36.151 28.569 1.00 93.25 176 ARG A C 1
ATOM 1356 O O . ARG A 1 176 ? -47.822 -36.877 28.353 1.00 93.25 176 ARG A O 1
ATOM 1363 N N . GLU A 1 177 ? -45.604 -36.601 28.611 1.00 94.31 177 GLU A N 1
ATOM 1364 C CA . GLU A 1 177 ? -45.270 -38.025 28.452 1.00 94.31 177 GLU A CA 1
ATOM 1365 C C . GLU A 1 177 ? -45.926 -38.885 29.536 1.00 94.31 177 GLU A C 1
ATOM 1367 O O . GLU A 1 177 ? -46.641 -39.831 29.207 1.00 94.31 177 GLU A O 1
ATOM 1372 N N . VAL A 1 178 ? -45.785 -38.503 30.809 1.00 94.19 178 VAL A N 1
ATOM 1373 C CA . VAL A 1 178 ? -46.405 -39.224 31.936 1.00 94.19 178 VAL A CA 1
ATOM 1374 C C . VAL A 1 178 ? -47.932 -39.256 31.807 1.00 94.19 178 VAL A C 1
ATOM 1376 O O . VAL A 1 178 ? -48.556 -40.290 32.039 1.00 94.19 178 VAL A O 1
ATOM 1379 N N . GLY A 1 179 ? -48.555 -38.143 31.406 1.00 90.75 179 GLY A N 1
ATOM 1380 C CA . GLY A 1 179 ? -50.000 -38.085 31.182 1.00 90.75 179 GLY A CA 1
ATOM 1381 C C . GLY A 1 179 ? -50.473 -39.006 30.052 1.00 90.75 179 GLY A C 1
ATOM 1382 O O . GLY A 1 179 ? -51.523 -39.631 30.172 1.00 90.75 179 GLY A O 1
ATOM 1383 N N . ILE A 1 180 ? -49.693 -39.133 28.974 1.00 92.31 180 ILE A N 1
ATOM 1384 C CA . ILE A 1 180 ? -49.981 -40.073 27.881 1.00 92.31 180 ILE A CA 1
ATOM 1385 C C . ILE A 1 180 ? -49.825 -41.524 28.352 1.00 92.31 180 ILE A C 1
ATOM 1387 O O . ILE A 1 180 ? -50.637 -42.368 27.975 1.00 92.31 180 ILE A O 1
ATOM 1391 N N . GLU A 1 181 ? -48.816 -41.830 29.171 1.00 87.69 181 GLU A N 1
ATOM 1392 C CA . GLU A 1 181 ? -48.634 -43.172 29.739 1.00 87.69 181 GLU A CA 1
ATOM 1393 C C . GLU A 1 181 ? -49.789 -43.586 30.655 1.00 87.69 181 GLU A C 1
ATOM 1395 O O . GLU A 1 181 ? -50.220 -44.730 30.587 1.00 87.69 181 GLU A O 1
ATOM 1400 N N . GLN A 1 182 ? -50.341 -42.667 31.453 1.00 83.75 182 GLN A N 1
ATOM 1401 C CA . GLN A 1 182 ? -51.487 -42.950 32.332 1.00 83.75 182 GLN A CA 1
ATOM 1402 C C . GLN A 1 182 ? -52.817 -43.161 31.589 1.00 83.75 182 GLN A C 1
ATOM 1404 O O . GLN A 1 182 ? -53.776 -43.648 32.185 1.00 83.75 182 GLN A O 1
ATOM 1409 N N . LEU A 1 183 ? -52.897 -42.772 30.313 1.00 79.88 183 LEU A N 1
ATOM 1410 C CA . LEU A 1 183 ? -54.076 -42.969 29.462 1.00 79.88 183 LEU A CA 1
ATOM 1411 C C . LEU A 1 183 ? -54.040 -44.290 28.671 1.00 79.88 183 LEU A C 1
ATOM 1413 O O . LEU A 1 183 ? -55.028 -44.608 28.005 1.00 79.88 183 LEU A O 1
ATOM 1417 N N . LYS A 1 184 ? -52.922 -45.025 28.706 1.00 58.03 184 LYS A N 1
ATOM 1418 C CA . LYS A 1 184 ? -52.792 -46.373 28.131 1.00 58.03 184 LYS A CA 1
ATOM 1419 C C . LYS A 1 184 ? -53.200 -47.442 29.136 1.00 58.03 184 LYS A C 1
ATOM 1421 O O . LYS A 1 184 ? -53.782 -48.445 28.670 1.00 58.03 184 LYS A O 1
#

Sequence (184 aa):
MSKTTIALEHAVAEVIANRPAPGVAPTMRQRILADRAFAAVLKIIAPRIRHFIRQYGLTGHWDDAEQCCAIGVHRAIEAYDPARAQFTTFVNWQLRGELQSLRFRLMTDQRQSARRVEATTVSLHATAIGADGEATSLEAMIEDEGALDRTEAGVEGMMADDLRTALLDAYVAQLREVGIEQLK

Radius of gyration: 31.3 Å; chains: 1; bounding box: 76×68×63 Å

Secondary structure (DSSP, 8-state):
--HHHHHHHHHHHHHHHTSPPTTPPPPHHHHHHHHHHHHHHHHHHHHHHHHHHHHTT-GGGHHHHHHHHHHHHHHHHHT--TTT--HHHHHHHHHHHHHHHHHHHH-STTSHHHHHTT-----TTPEEE-TTS-EEEHHHHH--TTHHHHHHHHHHHHHHHHHHHHHHHHHHHHHHHHHHHHT-

pLDDT: mean 90.37, std 8.18, range [58.03, 97.69]

Foldseek 3Di:
DDPLLVQLQVLLVQLVVLDDDPPDDRDPVSVVSNVVSLVSNCVSCVVVLVVVCVVLVVPVVNVVLSVLLSVLLVVLSVPDDPVPDRSVVSSVVSSNVSSVVVCVVPPVCPDPVNVVVVNDDDDQQQFDQDPVRDTDGVVVVPDDPCPVVVVVVVVVVVVVVVVVVVVVVVVVVVVVVVVVVVVD